Protein AF-A0A5K1A4D7-F1 (afdb_monomer)

Sequence (203 aa):
NKTLNTQARAKWKKVAYGGMQPGYADNYTDESFLEDMVMNANVVKRDLLKVMLDSVSITQYLCVVVLVVCVWTYTLSARIDGRTLHLVNAVLLGMGFLVLVLTETKLSISLLLHYLLNIAYFISGLYVLAPLYCTLTRSISSDSIWALTVFLLVIHLFLHDYAGSTIRPPGALKNPTLTSNISLNASIVASVLIASRLPSRHH

Organism: NCBI:txid210225

Structure (mmCIF, N/CA/C/O backbone):
data_AF-A0A5K1A4D7-F1
#
_entry.id   AF-A0A5K1A4D7-F1
#
loop_
_atom_site.group_PDB
_atom_site.id
_atom_site.type_symbol
_atom_site.label_atom_id
_atom_site.label_alt_id
_atom_site.label_comp_id
_atom_site.label_asym_id
_atom_site.label_entity_id
_atom_site.label_seq_id
_atom_site.pdbx_PDB_ins_code
_atom_site.Cartn_x
_atom_site.Cartn_y
_atom_site.Cartn_z
_atom_site.occupancy
_atom_site.B_iso_or_equiv
_atom_site.auth_seq_id
_atom_site.auth_comp_id
_atom_site.auth_asym_id
_atom_site.auth_atom_id
_atom_site.pdbx_PDB_model_num
ATOM 1 N N . ASN A 1 1 ? -57.266 -36.652 71.525 1.00 38.16 1 ASN A N 1
ATOM 2 C CA . ASN A 1 1 ? -57.051 -36.827 70.071 1.00 38.16 1 ASN A CA 1
ATOM 3 C C . ASN A 1 1 ? -55.928 -35.918 69.603 1.00 38.16 1 ASN A C 1
ATOM 5 O O . ASN A 1 1 ? -55.866 -34.782 70.043 1.00 38.16 1 ASN A O 1
ATOM 9 N N . LYS A 1 2 ? -55.002 -36.500 68.833 1.00 43.22 2 LYS A N 1
ATOM 10 C CA . LYS A 1 2 ? -53.618 -36.077 68.552 1.00 43.22 2 LYS A CA 1
ATOM 11 C C . LYS A 1 2 ? -53.464 -34.654 67.993 1.00 43.22 2 LYS A C 1
ATOM 13 O O . LYS A 1 2 ? -54.133 -34.291 67.033 1.00 43.22 2 LYS A O 1
ATOM 18 N N . THR A 1 3 ? -52.497 -33.918 68.534 1.00 44.66 3 THR A N 1
ATOM 19 C CA . THR A 1 3 ? -51.896 -32.722 67.934 1.00 44.66 3 THR A CA 1
ATOM 20 C C . THR A 1 3 ? -51.130 -33.124 66.668 1.00 44.66 3 THR A C 1
ATOM 22 O O . THR A 1 3 ? -50.184 -33.911 66.718 1.00 44.66 3 THR A O 1
ATOM 25 N N . LEU A 1 4 ? -51.572 -32.639 65.506 1.00 46.19 4 LEU A N 1
ATOM 26 C CA . LEU A 1 4 ? -50.879 -32.828 64.230 1.00 46.19 4 LEU A CA 1
ATOM 27 C C . LEU A 1 4 ? -49.616 -31.963 64.231 1.00 46.19 4 LEU A C 1
ATOM 29 O O . LEU A 1 4 ? -49.670 -30.755 64.030 1.00 46.19 4 LEU A O 1
ATOM 33 N N . ASN A 1 5 ? -48.481 -32.599 64.502 1.00 44.53 5 ASN A N 1
ATOM 34 C CA . ASN A 1 5 ? -47.166 -31.994 64.385 1.00 44.53 5 ASN A CA 1
ATOM 35 C C . ASN A 1 5 ? -46.846 -31.874 62.885 1.00 44.53 5 ASN A C 1
ATOM 37 O O . ASN A 1 5 ? -46.454 -32.854 62.251 1.00 44.53 5 ASN A O 1
ATOM 41 N N . THR A 1 6 ? -47.091 -30.710 62.283 1.00 50.66 6 THR A N 1
ATOM 42 C CA . THR A 1 6 ? -46.645 -30.409 60.916 1.00 50.66 6 THR A CA 1
ATOM 43 C C . THR A 1 6 ? -45.125 -30.365 60.911 1.00 50.66 6 THR A C 1
ATOM 45 O O . THR A 1 6 ? -44.509 -29.351 61.228 1.00 50.66 6 THR A O 1
ATOM 48 N N . GLN A 1 7 ? -44.523 -31.505 60.591 1.00 57.88 7 GLN A N 1
ATOM 49 C CA . GLN A 1 7 ? -43.094 -31.655 60.387 1.00 57.88 7 GLN A CA 1
ATOM 50 C C . GLN A 1 7 ? -42.677 -30.676 59.283 1.00 57.88 7 GLN A C 1
ATOM 52 O O . GLN A 1 7 ? -43.098 -30.814 58.133 1.00 57.88 7 GLN A O 1
ATOM 57 N N . ALA A 1 8 ? -41.919 -29.640 59.649 1.00 61.41 8 ALA A N 1
ATOM 58 C CA . ALA A 1 8 ? -41.435 -28.644 58.704 1.00 61.41 8 ALA A CA 1
ATOM 59 C C . ALA A 1 8 ? -40.617 -29.359 57.621 1.00 61.41 8 ALA A C 1
ATOM 61 O O . ALA A 1 8 ? -39.549 -29.914 57.890 1.00 61.41 8 ALA A O 1
ATOM 62 N N . ARG A 1 9 ? -41.159 -29.412 56.402 1.00 66.44 9 ARG A N 1
ATOM 63 C CA . ARG A 1 9 ? -40.512 -30.070 55.268 1.00 66.44 9 ARG A CA 1
ATOM 64 C C . ARG A 1 9 ? -39.227 -29.304 54.958 1.00 66.44 9 ARG A C 1
ATOM 66 O O . ARG A 1 9 ? -39.255 -28.079 54.838 1.00 66.44 9 ARG A O 1
ATOM 73 N N . ALA A 1 10 ? -38.099 -30.005 54.866 1.00 74.50 10 ALA A N 1
ATOM 74 C CA . ALA A 1 10 ? -36.834 -29.367 54.527 1.00 74.50 10 ALA A CA 1
ATOM 75 C C . ALA A 1 10 ? -36.960 -28.693 53.151 1.00 74.50 10 ALA A C 1
ATOM 77 O O . ALA A 1 10 ? -37.438 -29.305 52.193 1.00 74.50 10 ALA A O 1
ATOM 78 N N . LYS A 1 11 ? -36.572 -27.419 53.053 1.00 81.44 11 LYS A N 1
ATOM 79 C CA . LYS A 1 11 ? -36.575 -26.692 51.779 1.00 81.44 11 LYS A CA 1
ATOM 80 C C . LYS A 1 11 ? -35.502 -27.289 50.864 1.00 81.44 11 LYS A C 1
ATOM 82 O O . LYS A 1 11 ? -34.368 -27.478 51.312 1.00 81.44 11 LYS A O 1
ATOM 87 N N . TRP A 1 12 ? -35.865 -27.578 49.615 1.00 82.19 12 TRP A N 1
ATOM 88 C CA . TRP A 1 12 ? -34.926 -28.035 48.590 1.00 82.19 12 TRP A CA 1
ATOM 89 C C . TRP A 1 12 ? -33.775 -27.032 48.424 1.00 82.19 12 TRP A C 1
ATOM 91 O O . TRP A 1 12 ? -33.976 -25.819 48.543 1.00 82.19 12 TRP A O 1
ATOM 101 N N . LYS A 1 13 ? -32.558 -27.530 48.183 1.00 80.44 13 LYS A N 1
ATOM 102 C CA . LYS A 1 13 ? -31.359 -26.702 47.987 1.00 80.44 13 LYS A CA 1
ATOM 103 C C . LYS A 1 13 ? -30.716 -26.991 46.638 1.00 80.44 13 LYS A C 1
ATOM 105 O O . LYS A 1 13 ? -30.416 -28.141 46.330 1.00 80.44 13 LYS A O 1
ATOM 110 N N . LYS A 1 14 ? -30.394 -25.934 45.897 1.00 79.44 14 LYS A N 1
ATOM 111 C CA . LYS A 1 14 ? -29.631 -26.006 44.649 1.00 79.44 14 LYS A CA 1
ATOM 112 C C . LYS A 1 14 ? -28.159 -26.272 44.965 1.00 79.44 14 LYS A C 1
ATOM 114 O O . LYS A 1 14 ? -27.412 -25.358 45.299 1.00 79.44 14 LYS A O 1
ATOM 119 N N . VAL A 1 15 ? -27.751 -27.533 44.913 1.00 78.94 15 VAL A N 1
ATOM 120 C CA . VAL A 1 15 ? -26.356 -27.959 45.090 1.00 78.94 15 VAL A CA 1
ATOM 121 C C . VAL A 1 15 ? -25.938 -28.765 43.868 1.00 78.94 15 VAL A C 1
ATOM 123 O O . VAL A 1 15 ? -26.660 -29.663 43.454 1.00 78.94 15 VAL A O 1
ATOM 126 N N . ALA A 1 16 ? -24.787 -28.437 43.276 1.00 74.69 16 ALA A N 1
ATOM 127 C CA . ALA A 1 16 ? -24.258 -29.194 42.136 1.00 74.69 16 ALA A CA 1
ATOM 128 C C . ALA A 1 16 ? -23.826 -30.612 42.546 1.00 74.69 16 ALA A C 1
ATOM 130 O O . ALA A 1 16 ? -23.947 -31.551 41.769 1.00 74.69 16 ALA A O 1
ATOM 131 N N . TYR A 1 17 ? -23.357 -30.753 43.790 1.00 69.50 17 TYR A N 1
ATOM 132 C CA . TYR A 1 17 ? -22.976 -32.022 44.393 1.00 69.50 17 TYR A CA 1
ATOM 133 C C . TYR A 1 17 ? -23.535 -32.081 45.813 1.00 69.50 17 TYR A C 1
ATOM 135 O O . TYR A 1 17 ? -23.220 -31.247 46.662 1.00 69.50 17 TYR A O 1
ATOM 143 N N . GLY A 1 18 ? -24.391 -33.061 46.059 1.00 71.06 18 GLY A N 1
ATOM 144 C CA . GLY A 1 18 ? -25.005 -33.341 47.348 1.00 71.06 18 GLY A CA 1
ATOM 145 C C . GLY A 1 18 ? -25.758 -34.659 47.245 1.00 71.06 18 GLY A C 1
ATO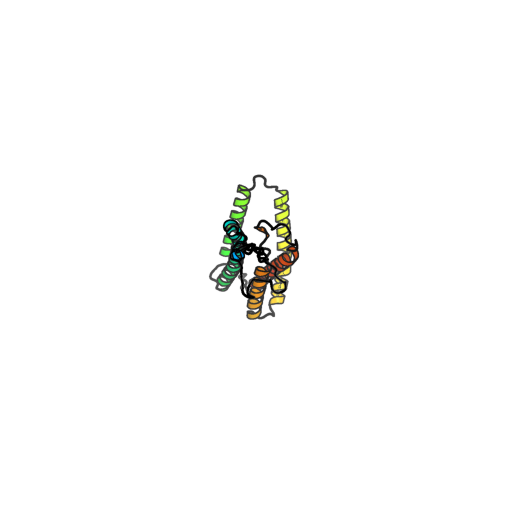M 146 O O . GLY A 1 18 ? -26.270 -34.988 46.179 1.00 71.06 18 GLY A O 1
ATOM 147 N N . GLY A 1 19 ? -25.777 -35.442 48.322 1.00 78.25 19 GLY A N 1
ATOM 148 C CA . GLY A 1 19 ? -26.560 -36.678 48.359 1.00 78.25 19 GLY A CA 1
ATOM 149 C C . GLY A 1 19 ? -28.068 -36.422 48.245 1.00 78.25 19 GLY A C 1
ATOM 150 O O . GLY A 1 19 ? -28.523 -35.276 48.230 1.00 78.25 19 GLY A O 1
ATOM 151 N N . MET A 1 20 ? -28.839 -37.510 48.212 1.00 79.12 20 MET A N 1
ATOM 152 C CA . MET A 1 20 ? -30.300 -37.487 48.111 1.00 79.12 20 MET A CA 1
ATOM 153 C C . MET A 1 20 ? -30.927 -36.542 49.148 1.00 79.12 20 MET A C 1
ATOM 155 O O . MET A 1 20 ? -30.717 -36.694 50.355 1.00 79.12 20 MET A O 1
ATOM 159 N N . GLN A 1 21 ? -31.711 -35.566 48.681 1.00 82.50 21 GLN A N 1
ATOM 160 C CA . GLN A 1 21 ? -32.427 -34.642 49.561 1.00 82.50 21 GLN A CA 1
ATOM 161 C C . GLN A 1 21 ? -33.745 -35.283 50.031 1.00 82.50 21 GLN A C 1
ATOM 163 O O . GLN A 1 21 ? -34.598 -35.599 49.198 1.00 82.50 21 GLN A O 1
ATOM 168 N N . PRO A 1 22 ? -33.957 -35.477 51.348 1.00 80.62 22 PRO A N 1
ATOM 169 C CA . PRO A 1 22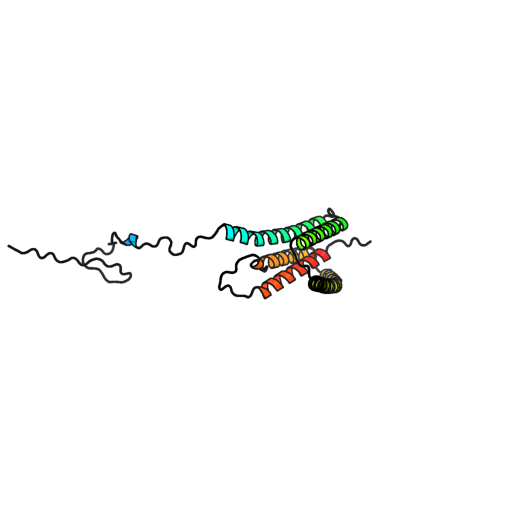 ? -35.154 -36.139 51.858 1.00 80.62 22 PRO A CA 1
ATOM 170 C C . PRO A 1 22 ? -36.435 -35.391 51.471 1.00 80.62 22 PRO A C 1
ATOM 172 O O . PRO A 1 22 ? -36.591 -34.209 51.775 1.00 80.62 22 PRO A O 1
ATOM 175 N N . GLY A 1 23 ? -37.378 -36.097 50.844 1.00 82.56 23 GLY A N 1
ATOM 176 C CA . GLY A 1 23 ? -38.699 -35.558 50.502 1.00 82.56 23 GLY A CA 1
ATOM 177 C C . GLY A 1 23 ? -38.844 -34.984 49.090 1.00 82.56 23 GLY A C 1
ATOM 178 O O . GLY A 1 23 ? -39.933 -34.482 48.791 1.00 82.56 23 GLY A O 1
ATOM 179 N N . TYR A 1 24 ? -37.809 -35.107 48.250 1.00 82.12 24 TYR A N 1
ATOM 180 C CA . TYR A 1 24 ? -37.803 -34.752 46.827 1.00 82.12 24 TYR A CA 1
ATOM 181 C C . TYR A 1 24 ? -37.345 -35.951 45.981 1.00 82.12 24 TYR A C 1
ATOM 183 O O . TYR A 1 24 ? -36.546 -36.765 46.442 1.00 82.12 24 TYR A O 1
ATOM 191 N N . ALA A 1 25 ? -37.888 -36.090 44.769 1.00 83.06 25 ALA A N 1
ATOM 192 C CA . ALA A 1 25 ? -37.473 -37.128 43.825 1.00 83.06 25 ALA A CA 1
ATOM 193 C C . ALA A 1 25 ? -36.090 -36.812 43.229 1.00 83.06 25 ALA A C 1
ATOM 195 O O . ALA A 1 25 ? -35.701 -35.649 43.165 1.00 83.06 25 ALA A O 1
ATOM 196 N N . ASP A 1 26 ? -35.380 -37.828 42.736 1.00 79.62 26 ASP A N 1
ATOM 197 C CA . ASP A 1 26 ? -34.042 -37.664 42.137 1.00 79.62 26 ASP A CA 1
ATOM 198 C C . ASP A 1 26 ? -34.030 -36.732 40.911 1.00 79.62 26 ASP A C 1
ATOM 200 O O . ASP A 1 26 ? -33.028 -36.087 40.620 1.00 79.62 26 ASP A O 1
ATOM 204 N N . ASN A 1 27 ? -35.158 -3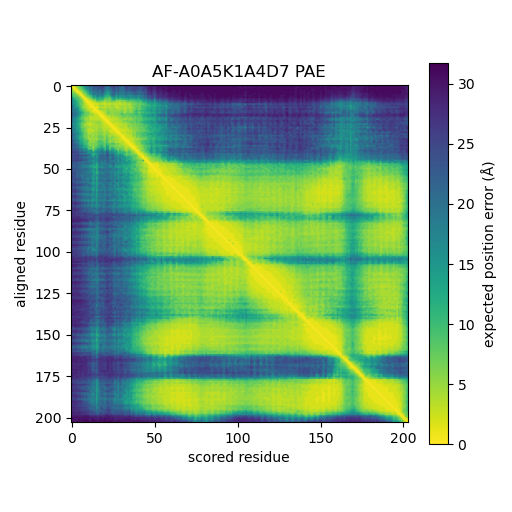6.622 40.206 1.00 80.62 27 ASN A N 1
ATOM 205 C CA . ASN A 1 27 ? -35.355 -35.726 39.063 1.00 80.62 27 ASN A CA 1
ATOM 206 C C . ASN A 1 27 ? -36.106 -34.431 39.420 1.00 80.62 27 ASN A C 1
ATOM 208 O O . ASN A 1 27 ? -36.535 -33.699 38.526 1.00 80.62 27 ASN A O 1
ATOM 212 N N . TYR A 1 28 ? -36.310 -34.152 40.707 1.00 81.94 28 TYR A N 1
ATOM 213 C CA . TYR A 1 28 ? -37.010 -32.952 41.138 1.00 81.94 28 TYR A CA 1
ATOM 214 C C . TYR A 1 28 ? -36.163 -31.708 40.856 1.00 81.94 28 TYR A C 1
ATOM 216 O O . TYR A 1 28 ? -35.048 -31.564 41.358 1.00 81.94 28 TYR A O 1
ATOM 224 N N . THR A 1 29 ? -36.732 -30.794 40.077 1.00 78.12 29 THR A N 1
ATOM 225 C CA . THR A 1 29 ? -36.190 -29.459 39.823 1.00 78.12 29 THR A CA 1
ATOM 226 C C . THR A 1 29 ? -37.165 -28.450 40.413 1.00 78.12 29 THR A C 1
ATOM 228 O O . THR A 1 29 ? -38.372 -28.593 40.243 1.00 78.12 29 THR A O 1
ATOM 231 N N . ASP A 1 30 ? -36.651 -27.470 41.148 1.00 83.81 30 ASP A N 1
ATOM 232 C CA . ASP A 1 30 ? -37.475 -26.408 41.722 1.00 83.81 30 ASP A CA 1
ATOM 233 C C . ASP A 1 30 ? -37.989 -25.437 40.644 1.00 83.81 30 ASP A C 1
ATOM 235 O O . ASP A 1 30 ? -37.309 -25.198 39.647 1.00 83.81 30 ASP A O 1
ATOM 239 N N . GLU A 1 31 ? -39.152 -24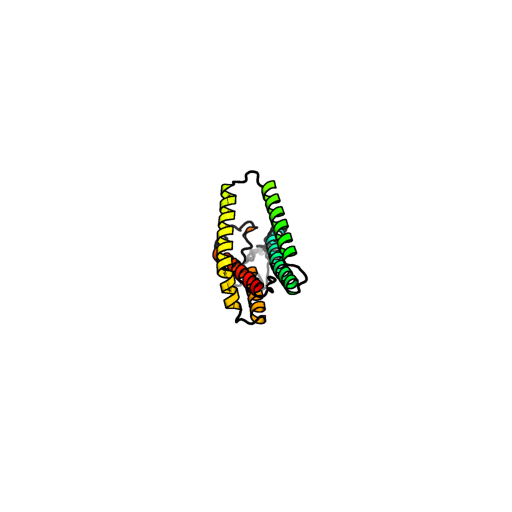.829 40.871 1.00 81.38 31 GLU A N 1
ATOM 240 C CA . GLU A 1 31 ? -39.768 -23.856 39.954 1.00 81.38 31 GLU A CA 1
ATOM 241 C C . GLU A 1 31 ? -38.876 -22.611 39.763 1.00 81.38 31 GLU A C 1
ATOM 243 O O . GLU A 1 31 ? -38.819 -22.045 38.673 1.00 81.38 31 GLU A O 1
ATOM 248 N N . SER A 1 32 ? -38.093 -22.230 40.787 1.00 76.25 32 SER A N 1
ATOM 249 C CA . SER A 1 32 ? -37.131 -21.115 40.705 1.00 76.25 32 SER A CA 1
ATOM 250 C C . SER A 1 32 ? -35.835 -21.457 39.957 1.00 76.25 32 SER A C 1
ATOM 252 O O . SER A 1 32 ? -34.984 -20.597 39.739 1.00 76.25 32 SER A O 1
ATOM 254 N N . PHE A 1 33 ? -35.641 -22.708 39.526 1.00 78.62 33 PHE A N 1
ATOM 255 C CA . PHE A 1 33 ? -34.382 -23.155 38.919 1.00 78.62 33 PHE A CA 1
ATOM 256 C C . PHE A 1 33 ? -33.972 -22.316 37.705 1.00 78.62 33 PHE A C 1
ATOM 258 O O . PHE A 1 33 ? -32.785 -22.014 37.536 1.00 78.62 33 PHE A O 1
ATOM 265 N N . LEU A 1 34 ? -34.962 -21.951 36.890 1.00 80.56 34 LEU A N 1
ATOM 266 C CA . LEU A 1 34 ? -34.782 -21.159 35.680 1.00 80.56 34 LEU A CA 1
ATOM 267 C C . LEU A 1 34 ? -34.675 -19.654 35.971 1.00 80.56 34 LEU A C 1
ATOM 269 O O . LEU A 1 34 ? -34.181 -18.931 35.110 1.00 80.56 34 LEU A O 1
ATOM 273 N N . GLU A 1 35 ? -35.077 -19.180 37.158 1.00 79.62 35 GLU A N 1
ATOM 274 C CA . GLU A 1 35 ? -34.975 -17.758 37.531 1.00 79.62 35 GLU A CA 1
ATOM 275 C C . GLU A 1 35 ? -33.514 -17.299 37.611 1.00 79.62 35 GLU A C 1
ATOM 277 O O . GLU A 1 35 ? -33.188 -16.193 37.188 1.00 79.62 35 GLU A O 1
ATOM 282 N N . ASP A 1 36 ? -32.609 -18.177 38.051 1.00 72.19 36 ASP A N 1
ATOM 283 C CA . ASP A 1 36 ? -31.168 -17.890 38.085 1.00 72.19 36 ASP A CA 1
ATOM 284 C C . ASP A 1 36 ? -30.466 -18.119 36.732 1.00 72.19 36 ASP A C 1
ATOM 286 O O . ASP A 1 36 ? -29.231 -18.092 36.654 1.00 72.19 36 ASP A O 1
ATOM 290 N N . MET A 1 37 ? -31.198 -18.439 35.658 1.00 78.19 37 MET A N 1
ATOM 291 C CA . MET A 1 37 ? -30.569 -18.743 34.377 1.00 78.19 37 MET A CA 1
ATOM 292 C C . MET A 1 37 ? -30.038 -17.468 33.718 1.00 78.19 37 MET A C 1
ATOM 294 O O . MET A 1 37 ? -30.774 -16.667 33.143 1.00 78.19 37 MET A O 1
ATOM 298 N N . VAL A 1 38 ? -28.716 -17.310 33.723 1.00 75.38 38 VAL A N 1
ATOM 299 C CA . VAL A 1 38 ? -28.055 -16.205 33.026 1.00 75.38 38 VAL A CA 1
ATOM 300 C C . VAL A 1 38 ? -27.952 -16.525 31.532 1.00 75.38 38 VAL A C 1
ATOM 302 O O . VAL A 1 38 ? -26.959 -17.082 31.070 1.00 75.38 38 VAL A O 1
ATOM 305 N N . MET A 1 39 ? -28.969 -16.160 30.748 1.00 70.38 39 MET A N 1
ATOM 306 C CA . MET A 1 39 ? -29.015 -16.489 29.313 1.00 70.38 39 MET A CA 1
ATOM 307 C C . MET A 1 39 ? -28.039 -15.703 28.422 1.00 70.38 39 MET A C 1
ATOM 309 O O . MET A 1 39 ? -27.891 -16.055 27.261 1.00 70.38 39 MET A O 1
ATOM 313 N N . ASN A 1 40 ? -27.356 -14.666 28.918 1.00 67.06 40 ASN A N 1
ATOM 314 C CA . ASN A 1 40 ? -26.474 -13.816 28.102 1.00 67.06 40 ASN A CA 1
ATOM 315 C C . ASN A 1 40 ? -25.349 -13.168 28.928 1.00 67.06 40 ASN A C 1
ATOM 317 O O . ASN A 1 40 ? -25.085 -11.974 28.798 1.00 67.06 40 ASN A O 1
ATOM 321 N N . ALA A 1 41 ? -24.674 -13.942 29.785 1.00 66.31 41 ALA A N 1
ATOM 322 C CA . ALA A 1 41 ? -23.657 -13.422 30.711 1.00 66.31 41 ALA A CA 1
ATOM 323 C C . ALA A 1 41 ? -22.524 -12.634 30.023 1.00 66.31 41 ALA A C 1
ATOM 325 O O . ALA A 1 41 ? -21.916 -11.766 30.640 1.00 66.31 41 ALA A O 1
ATOM 326 N N . ASN A 1 42 ? -22.246 -12.933 28.749 1.00 68.62 42 ASN A N 1
ATOM 327 C CA . ASN A 1 42 ? -21.083 -12.416 28.029 1.00 68.62 42 ASN A CA 1
ATOM 328 C C . ASN A 1 42 ? -21.415 -11.821 26.647 1.00 68.62 42 ASN A C 1
ATOM 330 O O . ASN A 1 42 ? -20.542 -11.749 25.778 1.00 68.62 42 ASN A O 1
ATOM 334 N N . VAL A 1 43 ? -22.668 -11.407 26.400 1.00 70.38 43 VAL A N 1
ATOM 335 C CA . VAL A 1 43 ? -23.021 -10.744 25.131 1.00 70.38 43 VAL A CA 1
ATOM 336 C C . VAL A 1 43 ? -22.472 -9.320 25.127 1.00 70.38 43 VAL A C 1
ATOM 338 O O . VAL A 1 43 ? -23.092 -8.369 25.598 1.00 70.38 43 VAL A O 1
ATOM 341 N N . VAL A 1 44 ? -21.279 -9.176 24.556 1.00 70.88 44 VAL A N 1
ATOM 342 C CA . VAL A 1 44 ? -20.672 -7.877 24.268 1.00 70.88 44 VAL A CA 1
ATOM 343 C C . VAL A 1 44 ? -21.408 -7.263 23.077 1.00 70.88 44 VAL A C 1
ATOM 345 O O . VAL A 1 44 ? -21.252 -7.715 21.939 1.00 70.88 44 VAL A O 1
ATOM 348 N N . LYS A 1 45 ? -22.211 -6.222 23.324 1.00 73.56 45 LYS A N 1
ATOM 349 C CA . LYS A 1 45 ? -22.781 -5.394 22.253 1.00 73.56 45 LYS A CA 1
ATOM 350 C C . LYS A 1 45 ? -21.626 -4.712 21.522 1.00 73.56 45 LYS A C 1
ATOM 352 O O . LYS A 1 45 ? -20.955 -3.851 22.085 1.00 73.56 45 LYS A O 1
ATOM 357 N N . ARG A 1 46 ? -21.358 -5.141 20.290 1.00 71.12 46 ARG A N 1
ATOM 358 C CA . ARG A 1 46 ? -20.352 -4.504 19.437 1.00 71.12 46 ARG A CA 1
ATOM 359 C C . ARG A 1 46 ? -20.945 -3.231 18.856 1.00 71.12 46 ARG A C 1
ATOM 361 O O . ARG A 1 46 ? -22.058 -3.250 18.339 1.00 71.12 46 ARG A O 1
ATOM 368 N N . ASP A 1 47 ? -20.187 -2.149 18.933 1.00 82.44 47 ASP A N 1
ATOM 369 C CA . ASP A 1 47 ? -20.521 -0.921 18.229 1.00 82.44 47 ASP A CA 1
ATOM 370 C C . ASP A 1 47 ? -20.304 -1.136 16.724 1.00 82.44 47 ASP A C 1
ATOM 372 O O . ASP A 1 47 ? -19.173 -1.317 16.266 1.00 82.44 47 ASP A O 1
ATOM 376 N N . LEU A 1 48 ? -21.401 -1.171 15.965 1.00 84.56 48 LEU A N 1
ATOM 377 C CA . LEU A 1 48 ? -21.372 -1.415 14.525 1.00 84.56 48 LEU A CA 1
ATOM 378 C C . LEU A 1 48 ? -20.615 -0.316 13.774 1.00 84.56 48 LEU A C 1
ATOM 380 O O . LEU A 1 48 ? -19.927 -0.628 12.807 1.00 84.56 48 LEU A O 1
ATOM 384 N N . LEU A 1 49 ? -20.692 0.942 14.223 1.00 82.94 49 LEU A N 1
ATOM 385 C CA . LEU A 1 49 ? -19.995 2.053 13.569 1.00 82.94 49 LEU A CA 1
ATOM 386 C C . LEU A 1 49 ? -18.488 1.915 13.722 1.00 82.94 49 LEU A C 1
ATOM 388 O O . LEU A 1 49 ? -17.751 2.108 12.758 1.00 82.94 49 LEU A O 1
ATOM 392 N N . LYS A 1 50 ? -18.042 1.513 14.914 1.00 81.19 50 LYS A N 1
ATOM 393 C CA . LYS A 1 50 ? -16.634 1.214 15.162 1.00 81.19 50 LYS A CA 1
ATOM 394 C C . LYS A 1 50 ? -16.149 0.086 14.254 1.00 81.19 50 LYS A C 1
ATOM 396 O O . LYS A 1 50 ? -15.170 0.260 13.547 1.00 81.19 50 LYS A O 1
ATOM 401 N N . VAL A 1 51 ? -16.887 -1.022 14.187 1.00 82.31 51 VAL A N 1
ATOM 402 C CA . VAL A 1 51 ? -16.527 -2.155 13.316 1.00 82.31 51 VAL A CA 1
ATOM 403 C C . VAL A 1 51 ? -16.511 -1.755 11.835 1.00 82.31 51 VAL A C 1
ATOM 405 O O . VAL A 1 51 ? -15.624 -2.181 11.097 1.00 82.31 51 VAL A O 1
ATOM 408 N N . MET A 1 52 ? -17.458 -0.923 11.391 1.00 85.69 52 MET A N 1
ATOM 409 C CA . MET A 1 52 ? -17.478 -0.415 10.019 1.00 85.69 52 MET A CA 1
ATOM 410 C C . MET A 1 52 ? -16.266 0.468 9.727 1.00 85.69 52 MET A C 1
ATOM 412 O O . MET A 1 52 ? -15.611 0.256 8.710 1.00 85.69 52 MET A O 1
ATOM 416 N N . LEU A 1 53 ? -15.921 1.399 10.617 1.00 83.44 53 LEU A N 1
ATOM 417 C CA . LEU A 1 53 ? -14.741 2.251 10.467 1.00 83.44 53 LEU A CA 1
ATOM 418 C C . LEU A 1 53 ? -13.453 1.413 10.436 1.00 83.44 53 LEU A C 1
ATOM 420 O O . LEU A 1 53 ? -12.611 1.615 9.563 1.00 83.44 53 LEU A O 1
ATOM 424 N N . ASP A 1 54 ? -13.349 0.406 11.299 1.00 78.25 54 ASP A N 1
ATOM 425 C CA . ASP A 1 54 ? -12.203 -0.507 11.350 1.00 78.25 54 ASP A CA 1
ATOM 426 C C . ASP A 1 54 ? -12.067 -1.312 10.039 1.00 78.25 54 ASP A C 1
ATOM 428 O O . ASP A 1 54 ? -10.963 -1.541 9.536 1.00 78.25 54 ASP A O 1
ATOM 432 N N . SER A 1 55 ? -13.192 -1.686 9.422 1.00 85.75 55 SER A N 1
ATOM 433 C CA . SER A 1 55 ? -13.208 -2.412 8.146 1.00 85.75 55 SER A CA 1
ATOM 434 C C . SER A 1 55 ? -12.747 -1.576 6.944 1.00 85.75 55 SER A C 1
ATOM 436 O O . SER A 1 55 ? -12.293 -2.145 5.944 1.00 85.75 55 SER A O 1
ATOM 438 N N . VAL A 1 56 ? -12.801 -0.238 7.034 1.00 87.56 56 VAL A N 1
ATOM 439 C CA . VAL A 1 56 ? -12.342 0.662 5.959 1.00 87.56 56 VAL A CA 1
ATOM 440 C C . VAL A 1 56 ? -10.852 0.476 5.710 1.00 87.56 56 VAL A C 1
ATOM 442 O O . VAL A 1 56 ? -10.447 0.362 4.556 1.00 87.56 56 VAL A O 1
ATOM 445 N N . SER A 1 57 ? -10.044 0.373 6.769 1.00 84.94 57 SER A N 1
ATOM 446 C CA . SER A 1 57 ? -8.593 0.184 6.644 1.00 84.94 57 SER A CA 1
ATOM 447 C C . SER A 1 57 ? -8.259 -1.115 5.905 1.00 84.94 57 SER A C 1
ATOM 449 O O . SER A 1 57 ? -7.474 -1.126 4.958 1.00 84.94 57 SER A O 1
ATOM 451 N N . ILE A 1 58 ? -8.941 -2.209 6.258 1.00 87.25 58 ILE A N 1
ATOM 452 C CA . ILE A 1 58 ? -8.763 -3.514 5.607 1.00 87.25 58 ILE A CA 1
ATOM 453 C C . ILE A 1 58 ? -9.148 -3.436 4.126 1.00 87.25 58 ILE A C 1
ATOM 455 O O . ILE A 1 58 ? -8.387 -3.861 3.253 1.00 87.25 58 ILE A O 1
ATOM 459 N N . THR A 1 59 ? -10.311 -2.848 3.841 1.00 90.56 59 THR A N 1
ATOM 460 C CA . THR A 1 59 ? -10.834 -2.713 2.476 1.00 90.56 59 THR A CA 1
ATOM 461 C C . THR A 1 59 ? -9.931 -1.827 1.620 1.00 90.56 59 THR A C 1
ATOM 463 O O . THR A 1 59 ? -9.655 -2.164 0.473 1.00 90.56 59 THR A O 1
ATOM 466 N N . GLN A 1 60 ? -9.405 -0.734 2.177 1.00 90.25 60 GLN A N 1
ATOM 467 C CA . GLN A 1 60 ? -8.482 0.164 1.487 1.00 90.25 60 GLN A CA 1
ATOM 468 C C . GLN A 1 60 ? -7.223 -0.573 1.019 1.00 90.25 60 GLN A C 1
ATOM 470 O O . GLN A 1 60 ? -6.862 -0.476 -0.152 1.00 90.25 60 GLN A O 1
ATOM 475 N N . TYR A 1 61 ? -6.565 -1.331 1.896 1.00 89.38 61 TYR A N 1
ATOM 476 C CA . TYR A 1 61 ? -5.359 -2.081 1.527 1.00 89.38 61 TYR A CA 1
ATOM 477 C C . TYR A 1 61 ? -5.647 -3.202 0.527 1.00 89.38 61 TYR A C 1
ATOM 479 O O . TYR A 1 61 ? -4.859 -3.414 -0.395 1.00 89.38 61 TYR A O 1
ATOM 487 N N . LEU A 1 62 ? -6.794 -3.876 0.647 1.00 92.00 62 LEU A N 1
ATOM 488 C CA . LEU A 1 62 ? -7.237 -4.847 -0.353 1.00 92.00 62 LEU A CA 1
ATOM 489 C C . LEU A 1 62 ? -7.399 -4.177 -1.724 1.00 92.00 62 LEU A C 1
ATOM 491 O O . LEU A 1 62 ? -6.872 -4.679 -2.718 1.00 92.00 62 LEU A O 1
ATOM 495 N N . CYS A 1 63 ? -8.044 -3.008 -1.775 1.00 92.75 63 CYS A N 1
ATOM 496 C CA . CYS A 1 63 ? -8.165 -2.213 -2.995 1.00 92.75 63 CYS A CA 1
ATOM 497 C C . CYS A 1 63 ? -6.796 -1.823 -3.567 1.00 92.75 63 CYS A C 1
ATOM 499 O O . CYS A 1 63 ? -6.610 -1.911 -4.776 1.00 92.75 63 CYS A O 1
ATOM 501 N N . VAL A 1 64 ? -5.822 -1.443 -2.733 1.00 91.06 64 VAL A N 1
ATOM 502 C CA . VAL A 1 64 ? -4.457 -1.119 -3.187 1.00 91.06 64 VAL A CA 1
ATOM 503 C C . VAL A 1 64 ? -3.783 -2.329 -3.838 1.00 91.06 64 VAL A C 1
ATOM 505 O O . VAL A 1 64 ? -3.243 -2.200 -4.935 1.00 91.06 64 VAL A O 1
ATOM 508 N N . VAL A 1 65 ? -3.849 -3.512 -3.221 1.00 92.25 65 VAL A N 1
ATOM 509 C CA . VAL A 1 65 ? -3.266 -4.739 -3.795 1.00 92.25 65 VAL A CA 1
ATOM 510 C C . VAL A 1 65 ? -3.925 -5.086 -5.131 1.00 92.25 65 VAL A C 1
ATOM 512 O O . VAL A 1 65 ? -3.230 -5.373 -6.107 1.00 92.25 65 VAL A O 1
ATOM 515 N N . VAL A 1 66 ? -5.256 -4.999 -5.212 1.00 93.56 66 VAL A N 1
ATOM 516 C CA . VAL A 1 66 ? -5.996 -5.220 -6.463 1.00 93.56 66 VAL A CA 1
ATOM 517 C C . VAL A 1 66 ? -5.590 -4.200 -7.526 1.00 93.56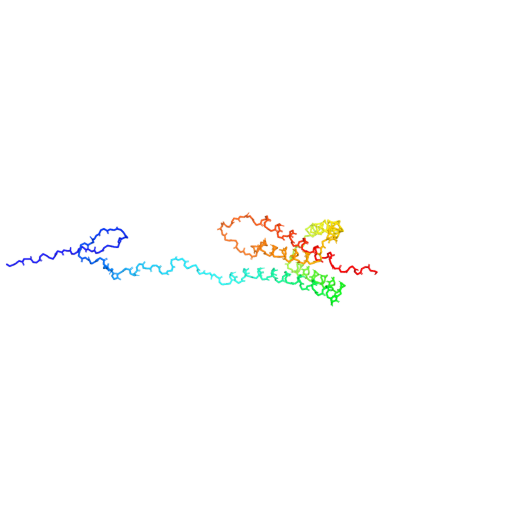 66 VAL A C 1
ATOM 519 O O . VAL A 1 66 ? -5.317 -4.588 -8.659 1.00 93.56 66 VAL A O 1
ATOM 522 N N . LEU A 1 67 ? -5.475 -2.917 -7.173 1.00 92.19 67 LEU A N 1
ATOM 523 C CA . LEU A 1 67 ? -5.027 -1.868 -8.089 1.00 92.19 67 LEU A CA 1
ATOM 524 C C . LEU A 1 67 ? -3.625 -2.147 -8.637 1.00 92.19 67 LEU A C 1
ATOM 526 O O . LEU A 1 67 ? -3.420 -1.992 -9.838 1.00 92.19 67 LEU A O 1
ATOM 530 N N . VAL A 1 68 ? -2.682 -2.600 -7.806 1.00 90.44 68 VAL A N 1
ATOM 531 C CA . VAL A 1 68 ? -1.329 -2.977 -8.253 1.00 90.44 68 VAL A CA 1
ATOM 532 C C . VAL A 1 68 ? -1.387 -4.104 -9.288 1.00 90.44 68 VAL A C 1
ATOM 534 O O . VAL A 1 68 ? -0.767 -4.000 -10.348 1.00 90.44 68 VAL A O 1
ATOM 537 N N . VAL A 1 69 ? -2.183 -5.147 -9.034 1.00 90.62 69 VAL A N 1
ATOM 538 C CA . VAL A 1 69 ? -2.375 -6.263 -9.976 1.00 90.62 69 VAL A CA 1
ATOM 539 C C . VAL A 1 69 ? -3.053 -5.792 -11.269 1.00 90.62 69 VAL A C 1
ATOM 541 O O . VAL A 1 69 ? -2.632 -6.167 -12.366 1.00 90.62 69 VAL A O 1
ATOM 544 N N . CYS A 1 70 ? -4.066 -4.928 -11.177 1.00 91.19 70 CYS A N 1
ATOM 545 C CA . CYS A 1 70 ? -4.722 -4.336 -12.341 1.00 91.19 70 CYS A CA 1
ATOM 546 C C . CYS A 1 70 ? -3.736 -3.510 -13.176 1.00 91.19 70 CYS A C 1
ATOM 548 O O . CYS A 1 70 ? -3.582 -3.766 -14.367 1.00 91.19 70 CYS A O 1
ATOM 550 N N . VAL A 1 71 ? -3.028 -2.554 -12.571 1.00 89.75 71 VAL A N 1
ATOM 551 C CA . VAL A 1 71 ? -2.048 -1.711 -13.275 1.00 89.75 71 VAL A CA 1
ATOM 552 C C . VAL A 1 71 ? -1.012 -2.578 -13.981 1.00 89.75 71 VAL A C 1
ATOM 554 O O . VAL A 1 71 ? -0.731 -2.356 -15.159 1.00 89.75 71 VAL A O 1
ATOM 557 N N . TRP A 1 72 ? -0.495 -3.608 -13.314 1.00 86.62 72 TRP A N 1
ATOM 558 C CA . TRP A 1 72 ? 0.454 -4.534 -13.921 1.00 86.62 72 TRP A CA 1
ATOM 559 C C . TRP A 1 72 ? -0.129 -5.278 -15.129 1.00 86.62 72 TRP A C 1
ATOM 561 O O . TRP A 1 72 ? 0.451 -5.218 -16.214 1.00 86.62 72 TRP A O 1
ATOM 571 N N . THR A 1 73 ? -1.278 -5.941 -14.978 1.00 87.31 73 THR A N 1
ATOM 572 C CA . THR A 1 73 ? -1.912 -6.715 -16.063 1.00 87.31 73 THR A CA 1
ATOM 573 C C . THR A 1 73 ? -2.245 -5.847 -17.279 1.00 87.31 73 THR A C 1
ATOM 575 O O . THR A 1 73 ? -1.992 -6.250 -18.421 1.00 87.31 73 THR A O 1
ATOM 578 N N . TYR A 1 74 ? -2.728 -4.621 -17.059 1.00 88.88 74 TYR A N 1
ATOM 579 C CA . TYR A 1 74 ? -2.983 -3.654 -18.128 1.00 88.88 74 TYR A CA 1
ATOM 580 C C . TYR A 1 74 ? -1.702 -3.139 -18.794 1.00 88.88 74 TYR A C 1
ATOM 582 O O . TYR A 1 74 ? -1.691 -2.939 -20.014 1.00 88.88 74 TYR A O 1
ATOM 590 N N . THR A 1 75 ? -0.624 -2.955 -18.027 1.00 86.81 75 THR A N 1
ATOM 591 C CA . THR A 1 75 ? 0.678 -2.527 -18.562 1.00 86.81 75 THR A CA 1
ATOM 592 C C . THR A 1 75 ? 1.319 -3.638 -19.397 1.00 86.81 75 THR A C 1
ATOM 594 O O . THR A 1 75 ? 1.810 -3.375 -20.494 1.00 86.81 75 THR A O 1
ATOM 597 N N . LEU A 1 76 ? 1.251 -4.896 -18.946 1.00 84.00 76 LEU A N 1
ATOM 598 C CA . LEU A 1 76 ? 1.758 -6.050 -19.694 1.00 84.00 76 LEU A CA 1
ATOM 599 C C . LEU A 1 76 ? 0.977 -6.287 -20.993 1.00 84.00 76 LEU A C 1
ATOM 601 O O . LEU A 1 76 ? 1.567 -6.595 -22.023 1.00 84.00 76 LEU A O 1
ATOM 605 N N . SER A 1 77 ? -0.339 -6.067 -20.963 1.00 85.06 77 SER A N 1
ATOM 606 C CA . SER A 1 77 ? -1.204 -6.143 -22.149 1.00 85.06 77 SER A CA 1
ATOM 607 C C . SER A 1 77 ? -0.988 -4.985 -23.138 1.00 8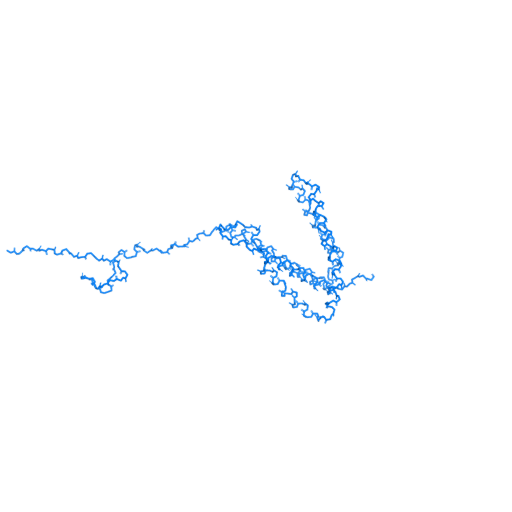5.06 77 SER A C 1
ATOM 609 O O . SER A 1 77 ? -1.749 -4.860 -24.095 1.00 85.06 77 SER A O 1
ATOM 611 N N . ALA A 1 78 ? -0.011 -4.103 -22.884 1.00 80.00 78 ALA A N 1
ATOM 612 C CA . ALA A 1 78 ? 0.307 -2.908 -23.667 1.00 80.00 78 ALA A CA 1
ATOM 613 C C . ALA A 1 78 ? -0.878 -1.944 -23.889 1.00 80.00 78 ALA A C 1
ATOM 615 O O . ALA A 1 78 ? -0.818 -1.098 -24.780 1.00 80.00 78 ALA A O 1
ATOM 616 N N . ARG A 1 79 ? -1.939 -2.039 -23.071 1.00 79.81 79 ARG A N 1
ATOM 617 C CA . ARG A 1 79 ? -3.132 -1.178 -23.168 1.00 79.81 79 ARG A CA 1
ATOM 618 C C . ARG A 1 79 ? -2.914 0.197 -22.548 1.00 79.81 79 ARG A C 1
ATOM 620 O O . ARG A 1 79 ? -3.538 1.159 -22.982 1.00 79.81 79 ARG A O 1
ATOM 627 N N . ILE A 1 80 ? -2.057 0.278 -21.532 1.00 80.94 80 ILE A N 1
ATOM 628 C CA . ILE A 1 80 ? -1.692 1.526 -20.861 1.00 80.94 80 ILE A CA 1
ATOM 629 C C . ILE A 1 80 ? -0.259 1.870 -21.251 1.00 80.94 80 ILE A C 1
ATOM 631 O O . ILE A 1 80 ? 0.651 1.057 -21.082 1.00 80.94 80 ILE A O 1
ATOM 635 N N . ASP A 1 81 ? -0.061 3.074 -21.787 1.00 83.44 81 ASP A N 1
ATOM 636 C CA . ASP A 1 81 ? 1.275 3.583 -22.070 1.00 83.44 81 ASP A CA 1
ATOM 637 C C . ASP A 1 81 ? 1.975 4.051 -20.786 1.00 83.44 81 ASP A C 1
ATOM 639 O O . ASP A 1 81 ? 1.354 4.611 -19.876 1.00 83.44 81 ASP A O 1
ATOM 643 N N . GLY A 1 82 ? 3.294 3.861 -20.732 1.00 82.12 82 GLY A N 1
ATOM 644 C CA . GLY A 1 82 ? 4.103 4.231 -19.571 1.00 82.12 82 GLY A CA 1
ATOM 645 C C . GLY A 1 82 ? 4.048 5.731 -19.268 1.00 82.12 82 GLY A C 1
ATOM 646 O O . GLY A 1 82 ? 4.067 6.122 -18.102 1.00 82.12 82 GLY A O 1
ATOM 647 N N . ARG A 1 83 ? 3.914 6.590 -20.291 1.00 86.44 83 ARG A N 1
ATOM 648 C CA . ARG A 1 83 ? 3.783 8.044 -20.093 1.00 86.44 83 ARG A CA 1
ATOM 649 C C . ARG A 1 83 ? 2.480 8.406 -19.392 1.00 86.44 83 ARG A C 1
ATOM 651 O O . ARG A 1 83 ? 2.496 9.222 -18.475 1.00 86.44 83 ARG A O 1
ATOM 658 N N . THR A 1 84 ? 1.374 7.778 -19.785 1.00 88.25 84 THR A N 1
ATOM 659 C CA . THR A 1 84 ? 0.067 7.993 -19.152 1.00 88.25 84 THR A CA 1
ATOM 660 C C . THR A 1 84 ? 0.091 7.559 -17.691 1.00 88.25 84 THR A C 1
ATOM 662 O O . THR A 1 84 ? -0.390 8.298 -16.838 1.00 88.25 84 THR A O 1
ATOM 665 N N . LEU A 1 85 ? 0.717 6.419 -17.379 1.00 88.25 85 LEU A N 1
ATOM 666 C CA . LEU A 1 85 ? 0.843 5.947 -15.999 1.00 88.25 85 LEU A CA 1
ATOM 667 C C . LEU A 1 85 ? 1.665 6.914 -15.130 1.00 88.25 85 LEU A C 1
ATOM 669 O O . LEU A 1 85 ? 1.239 7.269 -14.032 1.00 88.25 85 LEU A O 1
ATOM 673 N N . HIS A 1 86 ? 2.816 7.383 -15.621 1.00 87.69 86 HIS A N 1
ATOM 674 C CA . HIS A 1 86 ? 3.621 8.379 -14.907 1.00 87.69 86 HIS A CA 1
ATOM 675 C C . HIS A 1 86 ? 2.867 9.701 -14.704 1.00 87.69 86 HIS A C 1
ATOM 677 O O . HIS A 1 86 ? 2.935 10.272 -13.617 1.00 87.69 86 HIS A O 1
ATOM 683 N N . LEU A 1 87 ? 2.113 10.164 -15.707 1.00 92.81 87 LEU A N 1
ATOM 684 C CA . LEU A 1 87 ? 1.314 11.387 -15.608 1.00 92.81 87 LEU A CA 1
ATOM 685 C C . LEU A 1 87 ? 0.198 11.255 -14.567 1.00 92.81 87 LEU A C 1
ATOM 687 O O . LEU A 1 87 ? 0.035 12.148 -13.739 1.00 92.81 87 LEU A O 1
ATOM 691 N N . VAL A 1 88 ? -0.529 10.134 -14.559 1.00 92.25 88 VAL A N 1
ATOM 692 C CA . VAL A 1 88 ? -1.566 9.860 -13.551 1.00 92.25 88 VAL A CA 1
ATOM 693 C C . VAL A 1 88 ? -0.968 9.866 -12.142 1.00 92.25 88 VAL A C 1
ATOM 695 O O . VAL A 1 88 ? -1.524 10.507 -11.253 1.00 92.25 88 VAL A O 1
ATOM 698 N N . ASN A 1 89 ? 0.193 9.232 -11.944 1.00 91.38 89 ASN A N 1
ATOM 699 C CA . ASN A 1 89 ? 0.890 9.244 -10.655 1.00 91.38 89 ASN A CA 1
ATOM 700 C C . ASN A 1 89 ? 1.330 10.657 -10.235 1.00 91.38 89 ASN A C 1
ATOM 702 O O . ASN A 1 89 ? 1.156 11.027 -9.076 1.00 91.38 89 ASN A O 1
ATOM 706 N N . ALA A 1 90 ? 1.856 11.464 -11.162 1.00 94.00 90 ALA A N 1
ATOM 707 C CA . ALA A 1 90 ? 2.268 12.840 -10.879 1.00 94.00 90 ALA A CA 1
ATOM 708 C C . ALA A 1 90 ? 1.078 13.732 -10.488 1.00 94.00 90 ALA A C 1
ATOM 710 O O . ALA A 1 90 ? 1.171 14.497 -9.527 1.00 94.00 90 ALA A O 1
ATOM 711 N N . VAL A 1 91 ? -0.056 13.599 -11.185 1.00 95.81 91 VAL A N 1
ATOM 712 C CA . VAL A 1 91 ? -1.295 14.319 -10.855 1.00 95.81 91 VAL A CA 1
ATOM 713 C C . VAL A 1 91 ? -1.825 13.885 -9.490 1.00 95.81 91 VAL A C 1
ATOM 715 O O . VAL A 1 91 ? -2.152 14.739 -8.671 1.00 95.81 91 VAL A O 1
ATOM 718 N N . LEU A 1 92 ? -1.868 12.579 -9.208 1.00 94.06 92 LEU A N 1
ATOM 719 C CA . LEU A 1 92 ? -2.350 12.063 -7.925 1.00 94.06 92 LEU A CA 1
ATOM 720 C C . LEU A 1 92 ? -1.469 12.528 -6.756 1.00 94.06 92 LEU A C 1
ATOM 722 O O . LEU A 1 92 ? -1.993 12.941 -5.721 1.00 94.06 92 LEU A O 1
ATOM 726 N N . LEU A 1 93 ? -0.145 12.530 -6.938 1.00 92.56 93 LEU A N 1
ATOM 727 C CA . LEU A 1 93 ? 0.807 13.061 -5.963 1.00 92.56 93 LEU A CA 1
ATOM 728 C C . LEU A 1 93 ? 0.590 14.561 -5.728 1.00 92.56 93 LEU A C 1
ATOM 730 O O . LEU A 1 93 ? 0.540 15.000 -4.581 1.00 92.56 93 LEU A O 1
ATOM 734 N N . GLY A 1 94 ? 0.422 15.340 -6.801 1.00 94.06 94 GLY A N 1
ATOM 735 C CA . GLY A 1 94 ? 0.144 16.774 -6.719 1.00 94.06 94 GLY A CA 1
ATOM 736 C C . GLY A 1 94 ? -1.167 17.075 -5.991 1.00 94.06 94 GLY A C 1
ATOM 737 O O . GLY A 1 94 ? -1.202 17.946 -5.126 1.00 94.06 94 GLY A O 1
ATOM 738 N N . MET A 1 95 ? -2.222 16.308 -6.274 1.00 94.81 95 MET A N 1
ATOM 739 C CA . MET A 1 95 ? -3.508 16.413 -5.578 1.00 94.81 95 MET A CA 1
ATOM 740 C C . MET A 1 95 ? -3.385 16.061 -4.091 1.00 94.81 95 MET A C 1
ATOM 742 O O . MET A 1 95 ? -3.912 16.783 -3.249 1.00 94.81 95 MET A O 1
ATOM 746 N N . GLY A 1 96 ? -2.656 14.995 -3.746 1.00 91.31 96 GLY A N 1
ATOM 747 C CA . GLY A 1 96 ? -2.405 14.627 -2.350 1.00 91.31 96 GLY A CA 1
ATOM 748 C C . GLY A 1 96 ? -1.609 15.694 -1.597 1.00 91.31 96 GLY A C 1
ATOM 749 O O . GLY A 1 96 ? -1.956 16.055 -0.473 1.00 91.31 96 GLY A O 1
ATOM 750 N N . PHE A 1 97 ? -0.586 16.261 -2.239 1.00 90.12 97 PHE A N 1
ATOM 751 C CA . PHE A 1 97 ? 0.177 17.376 -1.686 1.00 90.12 97 PHE A CA 1
ATOM 752 C C . PHE A 1 97 ? -0.695 18.623 -1.492 1.00 90.12 97 PHE A C 1
ATOM 754 O O . PHE A 1 97 ? -0.610 19.267 -0.451 1.00 90.12 97 PHE A O 1
ATOM 761 N N . LEU A 1 98 ? -1.583 18.931 -2.442 1.00 91.88 98 LEU A N 1
ATOM 762 C CA . LEU A 1 98 ? -2.531 20.038 -2.319 1.00 91.88 98 LEU A CA 1
ATOM 763 C C . LEU A 1 98 ? -3.463 19.853 -1.114 1.00 91.88 98 LEU A C 1
ATOM 765 O O . LEU A 1 98 ? -3.634 20.784 -0.335 1.00 91.88 98 LEU A O 1
ATOM 769 N N . VAL A 1 99 ? -4.022 18.655 -0.918 1.00 92.25 99 VAL A N 1
ATOM 770 C CA . VAL A 1 99 ? -4.860 18.345 0.257 1.00 92.25 99 VAL A CA 1
ATOM 771 C C . VAL A 1 99 ? -4.081 18.533 1.559 1.00 92.25 99 VAL A C 1
ATOM 773 O O . VAL A 1 99 ? -4.617 19.099 2.512 1.00 92.25 99 VAL A O 1
ATOM 776 N N . LEU A 1 100 ? -2.817 18.105 1.596 1.00 87.38 100 LEU A N 1
ATOM 777 C CA . LEU A 1 100 ? -1.945 18.284 2.755 1.00 87.38 100 LEU A CA 1
ATOM 778 C C . LEU A 1 100 ? -1.694 19.771 3.043 1.00 87.38 100 LEU A C 1
ATOM 780 O O . LEU A 1 100 ? -1.823 20.192 4.186 1.00 87.38 100 LEU A O 1
ATOM 784 N N . VAL A 1 101 ? -1.424 20.582 2.016 1.00 87.25 101 VAL A N 1
ATOM 785 C CA . VAL A 1 101 ? -1.251 22.042 2.147 1.00 87.25 101 VAL A CA 1
ATOM 786 C C . VAL A 1 101 ? -2.533 22.730 2.627 1.00 87.25 101 VAL A C 1
ATOM 788 O O . VAL A 1 101 ? -2.459 23.680 3.398 1.00 87.25 101 VAL A O 1
ATOM 791 N N . LEU A 1 102 ? -3.706 22.267 2.183 1.00 89.38 102 LEU A N 1
ATOM 792 C CA . LEU A 1 102 ? -4.998 22.840 2.576 1.00 89.38 102 LEU A CA 1
ATOM 793 C C . LEU A 1 102 ? -5.432 22.441 3.994 1.00 89.38 102 LEU A C 1
ATOM 795 O O . LEU A 1 102 ? -6.180 23.178 4.631 1.00 89.38 102 LEU A O 1
ATOM 799 N N . THR A 1 103 ? -4.989 21.277 4.474 1.00 89.88 103 THR A N 1
ATOM 800 C CA . THR A 1 103 ? -5.359 20.730 5.789 1.00 89.88 103 THR A CA 1
ATOM 801 C C . THR A 1 103 ? -4.404 21.202 6.884 1.00 89.88 103 THR A C 1
ATOM 803 O O . THR A 1 103 ? -4.828 21.509 7.999 1.00 89.88 103 THR A O 1
ATOM 806 N N . GLU A 1 104 ? -3.110 21.278 6.576 1.00 84.44 104 GLU A N 1
ATOM 807 C CA . GLU A 1 104 ? -2.079 21.650 7.538 1.00 84.44 104 GLU A CA 1
ATOM 808 C C . GLU A 1 104 ? -1.901 23.166 7.611 1.00 84.44 104 GLU A C 1
ATOM 810 O O . GLU A 1 104 ? -1.516 23.832 6.654 1.00 84.44 104 GLU A O 1
ATOM 815 N N . THR A 1 105 ? -2.109 23.728 8.800 1.00 70.38 105 THR A N 1
ATOM 816 C CA . THR A 1 105 ? -1.965 25.177 9.037 1.00 70.38 105 THR A CA 1
ATOM 817 C C . THR A 1 105 ? -0.507 25.629 9.161 1.00 70.38 105 THR A C 1
ATOM 819 O O . THR A 1 105 ? -0.226 26.828 9.125 1.00 70.38 105 THR A O 1
ATOM 822 N N . LYS A 1 106 ? 0.440 24.692 9.323 1.00 80.00 106 LYS A N 1
ATOM 823 C CA . LYS A 1 106 ? 1.873 24.972 9.503 1.00 80.00 106 LYS A CA 1
ATOM 824 C C . LYS A 1 106 ? 2.729 23.938 8.778 1.00 80.00 106 LYS A C 1
ATOM 826 O O . LYS A 1 106 ? 3.053 22.889 9.327 1.00 80.00 106 LYS A O 1
ATOM 831 N N . LEU A 1 107 ? 3.171 24.267 7.569 1.00 79.25 107 LEU A N 1
ATOM 832 C CA . LEU A 1 107 ? 4.175 23.468 6.872 1.00 79.25 107 LEU A CA 1
ATOM 833 C C . LEU A 1 107 ? 5.578 23.869 7.316 1.00 79.25 107 LEU A C 1
ATOM 835 O O . LEU A 1 107 ? 6.070 24.948 6.990 1.00 79.25 107 LEU A O 1
ATOM 839 N N . SER A 1 108 ? 6.239 22.976 8.050 1.00 87.31 108 SER A N 1
ATOM 840 C CA . SER A 1 108 ? 7.657 23.141 8.349 1.00 87.31 108 SER A CA 1
ATOM 841 C C . SER A 1 108 ? 8.500 22.697 7.156 1.00 87.31 108 SER A C 1
ATOM 843 O O . SER A 1 108 ? 8.514 21.519 6.792 1.00 87.31 108 SER A O 1
ATOM 845 N N . ILE A 1 109 ? 9.260 23.629 6.578 1.00 84.75 109 ILE A N 1
ATOM 846 C CA . ILE A 1 109 ? 10.194 23.342 5.478 1.00 84.75 109 ILE A CA 1
ATOM 847 C C . ILE A 1 109 ? 11.249 22.314 5.912 1.00 84.75 109 ILE A C 1
ATOM 849 O O . ILE A 1 109 ? 11.637 21.464 5.114 1.00 84.75 109 ILE A O 1
ATOM 853 N N . SER A 1 110 ? 11.679 22.329 7.179 1.00 90.00 110 SER A N 1
ATOM 854 C CA . SER A 1 110 ? 12.661 21.360 7.684 1.00 90.00 110 SER A CA 1
ATOM 855 C C . SER A 1 110 ? 12.128 19.926 7.673 1.00 90.00 110 SER A C 1
ATOM 857 O O . SER A 1 110 ? 12.861 19.001 7.331 1.00 90.00 110 SER A O 1
ATOM 859 N N . LEU A 1 111 ? 10.841 19.745 7.979 1.00 88.19 111 LEU A N 1
ATOM 860 C CA . LEU A 1 111 ? 10.182 18.443 7.934 1.00 88.19 111 LEU A CA 1
ATOM 861 C C . LEU A 1 111 ? 10.022 17.963 6.485 1.00 88.19 111 LEU A C 1
ATOM 863 O O . LEU A 1 111 ? 10.299 16.805 6.180 1.00 88.19 111 LEU A O 1
ATOM 867 N N . LEU A 1 112 ? 9.649 18.870 5.578 1.00 87.88 112 LEU A N 1
ATOM 868 C CA . LEU A 1 112 ? 9.548 18.574 4.150 1.00 87.88 112 LEU A CA 1
ATOM 869 C C . LEU A 1 112 ? 10.903 18.157 3.561 1.00 87.88 112 LEU A C 1
ATOM 871 O O . LEU A 1 112 ? 10.977 17.148 2.865 1.00 87.88 112 LEU A O 1
ATOM 875 N N . LEU A 1 113 ? 11.985 18.876 3.879 1.00 91.62 113 LEU A N 1
ATOM 876 C CA . LEU A 1 113 ? 13.340 18.515 3.449 1.00 91.62 113 LEU A CA 1
ATOM 877 C C . LEU A 1 113 ? 13.780 17.165 4.016 1.00 91.62 113 LEU A C 1
ATOM 879 O O . LEU A 1 113 ? 14.381 16.377 3.292 1.00 91.62 113 LEU A O 1
ATOM 883 N N . HIS A 1 114 ? 13.453 16.874 5.277 1.00 91.38 114 HIS A N 1
ATOM 884 C CA . HIS A 1 114 ? 13.734 15.571 5.874 1.00 91.38 114 HIS A CA 1
ATOM 885 C C . HIS A 1 114 ? 13.033 14.438 5.109 1.00 91.38 114 HIS A C 1
ATOM 887 O O . HIS A 1 114 ? 13.667 13.437 4.777 1.00 91.38 114 HIS A O 1
ATOM 893 N N . TYR A 1 115 ? 11.755 14.609 4.752 1.00 89.62 115 TYR A N 1
ATOM 894 C CA . TYR A 1 115 ? 11.039 13.629 3.934 1.00 89.62 115 TYR A CA 1
ATOM 895 C C . TYR A 1 115 ? 11.613 13.499 2.524 1.00 89.62 115 TYR A C 1
ATOM 897 O O . TYR A 1 115 ? 11.823 12.377 2.067 1.00 89.62 115 TYR A O 1
ATOM 905 N N . LEU A 1 116 ? 11.921 14.610 1.848 1.00 91.44 116 LEU A N 1
ATOM 906 C CA . LEU A 1 116 ? 12.538 14.575 0.519 1.00 91.44 116 LEU A CA 1
ATOM 907 C C . LEU A 1 116 ? 13.895 13.869 0.535 1.00 91.44 116 LEU A C 1
ATOM 909 O O . LEU A 1 116 ? 14.189 13.089 -0.366 1.00 91.44 116 LEU A O 1
ATOM 913 N N . LEU A 1 117 ? 14.704 14.101 1.566 1.00 94.12 117 LEU A N 1
ATOM 914 C CA . LEU A 1 117 ? 16.009 13.472 1.730 1.00 94.12 117 LEU A CA 1
ATOM 915 C C . LEU A 1 117 ? 15.884 11.966 2.011 1.00 94.12 117 LEU A C 1
ATOM 917 O O . LEU A 1 117 ? 16.607 11.176 1.407 1.00 94.12 117 LEU A O 1
ATOM 921 N N . ASN A 1 118 ? 14.913 11.546 2.829 1.00 91.81 118 ASN A N 1
ATOM 922 C CA . ASN A 1 118 ? 14.612 10.125 3.034 1.00 91.81 118 ASN A CA 1
ATOM 923 C C . ASN A 1 118 ? 14.145 9.443 1.738 1.00 91.81 118 ASN A C 1
ATOM 925 O O . ASN A 1 118 ? 14.591 8.339 1.426 1.00 91.81 118 ASN A O 1
ATOM 929 N N . ILE A 1 119 ? 13.288 10.108 0.956 1.00 91.31 119 ILE A N 1
ATOM 930 C CA . ILE A 1 119 ? 12.850 9.619 -0.358 1.00 91.31 119 ILE A CA 1
ATOM 931 C C . ILE A 1 119 ? 14.044 9.523 -1.313 1.00 91.31 119 ILE A C 1
ATOM 933 O O . ILE A 1 119 ? 14.185 8.520 -2.008 1.00 91.31 119 ILE A O 1
ATOM 937 N N . ALA A 1 120 ? 14.936 10.515 -1.324 1.00 94.12 120 ALA A N 1
ATOM 938 C CA . ALA A 1 120 ? 16.132 10.501 -2.159 1.00 94.12 120 ALA A CA 1
ATOM 939 C C . ALA A 1 120 ? 17.074 9.339 -1.804 1.00 94.12 120 ALA A C 1
ATOM 941 O O . ALA A 1 120 ? 17.552 8.656 -2.710 1.00 94.12 120 ALA A O 1
ATOM 942 N N . TYR A 1 121 ? 17.294 9.060 -0.513 1.00 93.88 121 TYR A N 1
ATOM 943 C CA . TYR A 1 121 ? 18.055 7.884 -0.073 1.00 93.88 121 TYR A CA 1
ATOM 944 C C . TYR A 1 121 ? 17.388 6.567 -0.469 1.00 93.88 121 TYR A C 1
ATOM 946 O O . TYR A 1 121 ? 18.067 5.627 -0.880 1.00 93.88 121 TYR A O 1
ATOM 954 N N . PHE A 1 122 ? 16.062 6.490 -0.378 1.00 89.00 122 PHE A N 1
ATOM 955 C CA . PHE A 1 122 ? 15.332 5.301 -0.798 1.00 89.00 122 PHE A CA 1
ATOM 956 C C . PHE A 1 122 ? 15.437 5.074 -2.314 1.00 89.00 122 PHE A C 1
ATOM 958 O O . PHE A 1 122 ? 15.762 3.970 -2.748 1.00 89.00 122 PHE A O 1
ATOM 965 N N . ILE A 1 123 ? 15.227 6.119 -3.124 1.00 89.69 123 ILE A N 1
ATOM 966 C CA . ILE A 1 123 ? 15.322 6.052 -4.590 1.00 89.69 123 ILE A CA 1
ATOM 967 C C . ILE A 1 123 ? 16.745 5.705 -5.028 1.00 89.69 123 ILE A C 1
ATOM 969 O O . ILE A 1 123 ? 16.909 4.872 -5.916 1.00 89.69 123 ILE A O 1
ATOM 973 N N . SER A 1 124 ? 17.773 6.301 -4.418 1.00 90.56 124 SER A N 1
ATOM 974 C CA . SER A 1 124 ? 19.163 5.998 -4.770 1.00 90.56 124 SER A CA 1
ATOM 975 C C . SER A 1 124 ? 19.516 4.543 -4.461 1.00 90.56 124 SER A C 1
ATOM 977 O O . SER A 1 124 ? 20.090 3.863 -5.312 1.00 90.56 124 SER A O 1
ATOM 979 N N . GLY A 1 125 ? 19.090 4.032 -3.301 1.00 89.44 125 GLY A N 1
ATOM 980 C CA . GLY A 1 125 ? 19.214 2.619 -2.955 1.00 89.44 125 GLY A CA 1
ATOM 981 C C . GLY A 1 125 ? 18.518 1.722 -3.978 1.00 89.44 125 GLY A C 1
ATOM 982 O O . GLY A 1 125 ? 19.132 0.794 -4.502 1.00 89.44 125 GLY A O 1
ATOM 983 N N . LEU A 1 126 ? 17.269 2.037 -4.330 1.00 86.19 126 LEU A N 1
ATOM 984 C CA . LEU A 1 126 ? 16.495 1.273 -5.308 1.00 86.19 126 LEU A CA 1
ATOM 985 C C . LEU A 1 126 ? 17.131 1.307 -6.704 1.00 86.19 126 LEU A C 1
ATOM 987 O O . LEU A 1 126 ? 17.134 0.291 -7.387 1.00 86.19 126 LEU A O 1
ATOM 991 N N . TYR A 1 127 ? 17.713 2.436 -7.114 1.00 87.38 127 TYR A N 1
ATOM 992 C CA . TYR A 1 127 ? 18.379 2.583 -8.409 1.00 87.38 127 TYR A CA 1
ATOM 993 C C . TYR A 1 127 ? 19.634 1.709 -8.521 1.00 87.38 127 TYR A C 1
ATOM 995 O O . TYR A 1 127 ? 19.878 1.116 -9.569 1.00 87.38 127 TYR A O 1
ATOM 1003 N N . VAL A 1 128 ? 20.403 1.575 -7.435 1.00 87.81 128 VAL A N 1
ATOM 1004 C CA . VAL A 1 128 ? 21.565 0.670 -7.374 1.00 87.81 128 VAL A CA 1
ATOM 1005 C C . VAL A 1 128 ? 21.125 -0.798 -7.337 1.00 87.81 128 VAL A C 1
ATOM 1007 O O . VAL A 1 128 ? 21.730 -1.647 -7.991 1.00 87.81 128 VAL A O 1
ATOM 1010 N N . LEU A 1 129 ? 20.058 -1.110 -6.598 1.00 84.50 129 LEU A N 1
ATOM 1011 C CA . LEU A 1 129 ? 19.572 -2.481 -6.418 1.00 84.50 129 LEU A CA 1
ATOM 1012 C C . LEU A 1 129 ? 18.767 -3.000 -7.624 1.00 84.50 129 LEU A C 1
ATOM 1014 O O . LEU A 1 129 ? 18.795 -4.195 -7.910 1.00 84.50 129 LEU A O 1
ATOM 1018 N N . ALA A 1 130 ? 18.082 -2.130 -8.368 1.00 83.44 130 ALA A N 1
ATOM 1019 C CA . ALA A 1 130 ? 17.252 -2.491 -9.519 1.00 83.44 130 ALA A CA 1
ATOM 1020 C C . ALA A 1 130 ? 17.984 -3.327 -10.595 1.00 83.44 130 ALA A C 1
ATOM 1022 O O . ALA A 1 130 ? 17.474 -4.396 -10.946 1.00 83.44 130 ALA A O 1
ATOM 1023 N N . PRO A 1 131 ? 19.169 -2.933 -11.111 1.00 82.19 131 PRO A N 1
ATOM 1024 C CA . PRO A 1 131 ? 19.897 -3.744 -12.090 1.00 82.19 131 PRO A CA 1
ATOM 1025 C C . PRO A 1 131 ? 20.394 -5.077 -11.510 1.00 82.19 131 PRO A C 1
ATOM 1027 O O . PRO A 1 131 ? 20.423 -6.080 -12.231 1.00 82.19 131 PRO A O 1
ATOM 1030 N N . LEU A 1 132 ? 20.721 -5.130 -10.212 1.00 83.81 132 LEU A N 1
ATOM 1031 C CA . LEU A 1 132 ? 21.094 -6.374 -9.530 1.00 83.81 132 LEU A CA 1
ATOM 1032 C C . LEU A 1 132 ? 19.916 -7.352 -9.512 1.00 83.81 132 LEU A C 1
ATOM 1034 O O . LEU A 1 132 ? 20.065 -8.499 -9.936 1.00 83.81 132 LEU A O 1
ATOM 1038 N N . TYR A 1 133 ? 18.728 -6.891 -9.116 1.00 78.25 133 TYR A N 1
ATOM 1039 C CA . TYR A 1 133 ? 17.522 -7.719 -9.127 1.00 78.25 133 TYR A CA 1
ATOM 1040 C C . TYR A 1 133 ? 17.110 -8.145 -10.534 1.00 78.25 133 TYR A C 1
ATOM 1042 O O . TYR A 1 133 ? 16.744 -9.303 -10.726 1.00 78.25 133 TYR A O 1
ATOM 1050 N N . CYS A 1 134 ? 17.214 -7.266 -11.533 1.00 80.56 134 CYS A N 1
ATOM 1051 C CA . CYS A 1 134 ? 16.957 -7.625 -12.930 1.00 80.56 134 CYS A CA 1
ATOM 1052 C C . CYS A 1 134 ? 17.890 -8.756 -13.399 1.00 80.56 134 CYS A C 1
ATOM 1054 O O . CYS A 1 134 ? 17.454 -9.727 -14.016 1.00 80.56 134 CYS A O 1
ATOM 1056 N N . THR A 1 135 ? 19.171 -8.683 -13.030 1.00 84.31 135 THR A N 1
ATOM 1057 C CA . THR A 1 135 ? 20.161 -9.710 -13.381 1.00 84.31 135 THR A CA 1
ATOM 1058 C C . THR A 1 135 ? 19.876 -11.040 -12.676 1.00 84.31 135 THR A C 1
ATOM 1060 O O . THR A 1 135 ? 19.869 -12.084 -13.326 1.00 84.31 135 THR A O 1
ATOM 1063 N N . LEU A 1 136 ? 19.572 -11.012 -11.374 1.00 82.88 136 LEU A N 1
ATOM 1064 C CA . LEU A 1 136 ? 19.227 -12.193 -10.566 1.00 82.88 136 LEU A CA 1
ATOM 1065 C C . LEU A 1 136 ? 17.944 -12.888 -11.043 1.00 82.88 136 LEU A C 1
ATOM 1067 O O . LEU A 1 136 ? 17.856 -14.111 -11.042 1.00 82.88 136 LEU A O 1
ATOM 1071 N N . THR A 1 137 ? 16.949 -12.114 -11.470 1.00 84.69 137 THR A N 1
ATOM 1072 C CA . THR A 1 137 ? 15.645 -12.632 -11.915 1.00 84.69 137 THR A CA 1
ATOM 1073 C C . THR A 1 137 ? 15.650 -13.091 -13.372 1.00 84.69 137 THR A C 1
ATOM 1075 O O . THR A 1 137 ? 14.686 -13.703 -13.833 1.00 84.69 137 THR A O 1
ATOM 1078 N N . ARG A 1 138 ? 16.735 -12.859 -14.122 1.00 81.62 138 ARG A N 1
ATOM 1079 C CA . ARG A 1 138 ? 16.851 -13.274 -15.528 1.00 81.62 138 ARG A CA 1
ATOM 1080 C C . ARG A 1 138 ? 16.888 -14.792 -15.705 1.00 81.62 138 ARG A C 1
ATOM 1082 O O . ARG A 1 138 ? 16.356 -15.283 -16.693 1.00 81.62 138 ARG A O 1
ATOM 1089 N N . SER A 1 139 ? 17.490 -15.524 -14.767 1.00 85.94 139 SER A N 1
ATOM 1090 C CA . SER A 1 139 ? 17.570 -16.993 -14.803 1.00 85.94 139 SER A CA 1
ATOM 1091 C C . SER A 1 139 ? 16.304 -17.689 -14.290 1.00 85.94 139 SER A C 1
ATOM 1093 O O . SER A 1 139 ? 16.152 -18.893 -14.482 1.00 85.94 139 SER A O 1
ATOM 1095 N N . ILE A 1 140 ? 15.390 -16.950 -13.653 1.00 87.75 140 ILE A N 1
ATOM 1096 C CA . ILE A 1 140 ? 14.132 -17.479 -13.118 1.00 87.75 140 ILE A CA 1
ATOM 1097 C C . ILE A 1 140 ? 13.069 -17.473 -14.221 1.00 87.75 140 ILE A C 1
ATOM 1099 O O . ILE A 1 140 ? 12.913 -1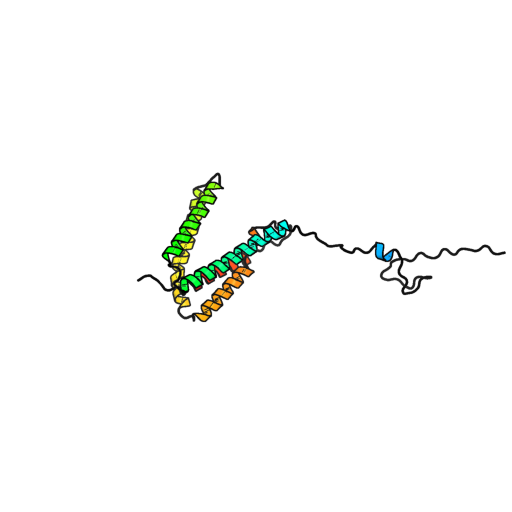6.490 -14.947 1.00 87.75 140 ILE A O 1
ATOM 1103 N N . SER A 1 141 ? 12.303 -18.558 -14.338 1.00 89.50 141 SER A N 1
ATOM 1104 C CA . SER A 1 141 ? 11.200 -18.631 -15.301 1.00 89.50 141 SER A CA 1
ATOM 1105 C C . SER A 1 141 ? 10.127 -17.567 -15.022 1.00 89.50 141 SER A C 1
ATOM 1107 O O . SER A 1 141 ? 9.925 -17.149 -13.878 1.00 89.50 141 SER A O 1
ATOM 1109 N N . SER A 1 142 ? 9.419 -17.124 -16.064 1.00 86.25 142 SER A N 1
ATOM 1110 C CA . SER A 1 142 ? 8.317 -16.170 -15.900 1.00 86.25 142 SER A CA 1
ATOM 1111 C C . SER A 1 142 ? 7.244 -16.721 -14.963 1.00 86.25 142 SER A C 1
ATOM 1113 O O . SER A 1 142 ? 6.878 -16.031 -14.018 1.00 86.25 142 SER A O 1
ATOM 1115 N N . ASP A 1 143 ? 6.810 -17.968 -15.151 1.00 90.12 143 ASP A N 1
ATOM 1116 C CA . ASP A 1 143 ? 5.743 -18.597 -14.357 1.00 90.12 143 ASP A CA 1
ATOM 1117 C C . ASP A 1 143 ? 6.074 -18.636 -12.858 1.00 90.12 143 ASP A C 1
ATOM 1119 O O . ASP A 1 143 ? 5.223 -18.348 -12.014 1.00 90.12 143 ASP A O 1
ATOM 1123 N N . SER A 1 144 ? 7.338 -18.899 -12.512 1.00 91.88 144 SER A N 1
ATOM 1124 C CA . SER A 1 144 ? 7.802 -18.847 -11.122 1.00 91.88 144 SER A CA 1
ATOM 1125 C C . SER A 1 144 ? 7.765 -17.432 -10.542 1.00 91.88 144 SER A C 1
ATOM 1127 O O . SER A 1 144 ? 7.440 -17.272 -9.369 1.00 91.88 144 SER A O 1
ATOM 1129 N N . ILE A 1 145 ? 8.063 -16.400 -11.339 1.00 90.06 145 ILE A N 1
ATOM 1130 C CA . ILE A 1 145 ? 7.970 -14.999 -10.900 1.00 90.06 145 ILE A CA 1
ATOM 1131 C C . ILE A 1 145 ? 6.516 -14.615 -10.633 1.00 90.06 145 ILE A C 1
ATOM 1133 O O . ILE A 1 145 ? 6.241 -14.005 -9.605 1.00 90.06 145 ILE A O 1
ATOM 1137 N N . TRP A 1 146 ? 5.577 -15.019 -11.494 1.00 89.56 146 TRP A N 1
ATOM 1138 C CA . TRP A 1 146 ? 4.146 -14.806 -11.250 1.00 89.56 146 TRP A CA 1
ATOM 1139 C C . TRP A 1 146 ? 3.697 -15.449 -9.937 1.00 89.56 146 TRP A C 1
ATOM 1141 O O . TRP A 1 146 ? 3.076 -14.782 -9.108 1.00 89.56 146 TRP A O 1
ATOM 1151 N N . ALA A 1 147 ? 4.063 -16.714 -9.715 1.00 93.00 147 ALA A N 1
ATOM 1152 C CA . ALA A 1 147 ? 3.733 -17.426 -8.484 1.00 93.00 147 ALA A CA 1
ATOM 1153 C C . ALA A 1 147 ? 4.348 -16.754 -7.244 1.00 93.00 147 ALA A C 1
ATOM 1155 O O . ALA A 1 147 ? 3.655 -16.542 -6.248 1.00 93.00 147 ALA A O 1
ATOM 1156 N N . LEU A 1 148 ? 5.627 -16.368 -7.314 1.00 92.56 148 LEU A N 1
ATOM 1157 C CA . LEU A 1 148 ? 6.344 -15.720 -6.215 1.00 92.56 148 LEU A CA 1
ATOM 1158 C C . LEU A 1 148 ? 5.757 -14.343 -5.887 1.00 92.56 148 LEU A C 1
ATOM 1160 O O . LEU A 1 148 ? 5.578 -14.019 -4.717 1.00 92.56 148 LEU A O 1
ATOM 1164 N N . THR A 1 149 ? 5.408 -13.552 -6.899 1.00 92.50 149 THR A N 1
ATOM 1165 C CA . THR A 1 149 ? 4.750 -12.256 -6.720 1.00 92.50 149 THR A CA 1
ATOM 1166 C C . THR A 1 149 ? 3.395 -12.411 -6.038 1.00 92.50 149 THR A C 1
ATOM 1168 O O . THR A 1 149 ? 3.127 -11.707 -5.068 1.00 92.50 149 THR A O 1
ATOM 1171 N N . VAL A 1 150 ? 2.546 -13.341 -6.493 1.00 92.69 150 VAL A N 1
ATOM 1172 C CA . VAL A 1 150 ? 1.242 -13.591 -5.853 1.00 92.69 150 VAL A CA 1
ATOM 1173 C C . VAL A 1 150 ? 1.433 -14.034 -4.404 1.00 92.69 150 VAL A C 1
ATOM 1175 O O . VAL A 1 150 ? 0.779 -13.503 -3.511 1.00 92.69 150 VAL A O 1
ATOM 1178 N N . PHE A 1 151 ? 2.377 -14.939 -4.149 1.00 94.94 151 PHE A N 1
ATOM 1179 C CA . PHE A 1 151 ? 2.701 -15.389 -2.798 1.00 94.94 151 PHE A CA 1
ATOM 1180 C C . PHE A 1 151 ? 3.174 -14.241 -1.891 1.00 94.94 151 PHE A C 1
ATOM 1182 O O . PHE A 1 151 ? 2.702 -14.111 -0.763 1.00 94.94 151 PHE A O 1
ATOM 1189 N N . LEU A 1 152 ? 4.050 -13.364 -2.384 1.00 94.44 152 LEU A N 1
ATOM 1190 C CA . LEU A 1 152 ? 4.531 -12.198 -1.639 1.00 94.44 152 LEU A CA 1
ATOM 1191 C C . LEU A 1 152 ? 3.430 -11.161 -1.392 1.00 94.44 152 LEU A C 1
ATOM 1193 O O . LEU A 1 152 ? 3.397 -10.575 -0.314 1.00 94.44 152 LEU A O 1
ATOM 1197 N N . LEU A 1 153 ? 2.508 -10.959 -2.338 1.00 94.19 153 LEU A N 1
ATOM 1198 C CA . LEU A 1 153 ? 1.337 -10.097 -2.142 1.00 94.19 153 LEU A CA 1
ATOM 1199 C C . LEU A 1 153 ? 0.377 -10.675 -1.094 1.00 94.19 153 LEU A C 1
ATOM 1201 O O . LEU A 1 153 ? -0.173 -9.925 -0.290 1.00 94.19 153 LEU A O 1
ATOM 1205 N N . VAL A 1 154 ? 0.216 -12.000 -1.053 1.00 94.38 154 VAL A N 1
ATOM 1206 C CA . VAL A 1 154 ? -0.549 -12.688 -0.004 1.00 94.38 154 VAL A CA 1
ATOM 1207 C C . VAL A 1 154 ? 0.125 -12.507 1.357 1.00 94.38 154 VAL A C 1
ATOM 1209 O O . VAL A 1 154 ? -0.542 -12.110 2.311 1.00 94.38 154 VAL A O 1
ATOM 1212 N N . ILE A 1 155 ? 1.444 -12.712 1.455 1.00 94.12 155 ILE A N 1
ATOM 1213 C CA . ILE A 1 155 ? 2.209 -12.423 2.680 1.00 94.12 155 ILE A CA 1
ATOM 1214 C C . ILE A 1 155 ? 2.026 -10.963 3.090 1.00 94.12 155 ILE A C 1
ATOM 1216 O O . ILE A 1 155 ? 1.732 -10.697 4.250 1.00 94.12 155 ILE A O 1
ATOM 1220 N N . HIS A 1 156 ? 2.169 -10.024 2.154 1.00 94.12 156 HIS A N 1
ATOM 1221 C CA . HIS A 1 156 ? 1.991 -8.601 2.420 1.00 94.12 156 HIS A CA 1
ATOM 1222 C C . HIS A 1 156 ? 0.617 -8.326 3.039 1.00 94.12 156 HIS A C 1
ATOM 1224 O O . HIS A 1 156 ? 0.565 -7.700 4.094 1.00 94.12 156 HIS A O 1
ATOM 1230 N N . LEU A 1 157 ? -0.459 -8.866 2.456 1.00 91.81 157 LEU A N 1
ATOM 1231 C CA . LEU A 1 157 ? -1.827 -8.711 2.953 1.00 91.81 157 LEU A CA 1
ATOM 1232 C C . LEU A 1 157 ? -2.001 -9.286 4.369 1.00 91.81 157 LEU A C 1
ATOM 1234 O O . LEU A 1 157 ? -2.542 -8.618 5.239 1.00 91.81 157 LEU A O 1
ATOM 1238 N N . PHE A 1 158 ? -1.508 -10.496 4.641 1.00 90.06 158 PHE A N 1
ATOM 1239 C CA . PHE A 1 158 ? -1.678 -11.122 5.960 1.00 90.06 158 PHE A CA 1
ATOM 1240 C C . PHE A 1 158 ? -0.806 -10.508 7.058 1.00 90.06 158 PHE A C 1
ATOM 1242 O O . PHE A 1 158 ? -1.198 -10.509 8.223 1.00 90.06 158 PHE A O 1
ATOM 1249 N N . LEU A 1 159 ? 0.384 -10.017 6.709 1.00 89.56 159 LEU A N 1
ATOM 1250 C CA . LEU A 1 159 ? 1.342 -9.465 7.667 1.00 89.56 159 LEU A CA 1
ATOM 1251 C C . LEU A 1 159 ? 1.213 -7.941 7.828 1.00 89.56 159 LEU A C 1
ATOM 1253 O O . LEU A 1 159 ? 1.911 -7.347 8.651 1.00 89.56 159 LEU A O 1
ATOM 1257 N N . HIS A 1 160 ? 0.354 -7.289 7.045 1.00 87.31 160 HIS A N 1
ATOM 1258 C CA . HIS A 1 160 ? 0.144 -5.854 7.157 1.00 87.31 160 HIS A CA 1
ATOM 1259 C C . HIS A 1 160 ? -0.489 -5.492 8.513 1.00 87.31 160 HIS A C 1
ATOM 1261 O O . HIS A 1 160 ? -1.442 -6.130 8.964 1.00 87.31 160 HIS A O 1
ATOM 1267 N N . ASP A 1 161 ? 0.025 -4.447 9.169 1.00 85.50 161 ASP A N 1
ATOM 12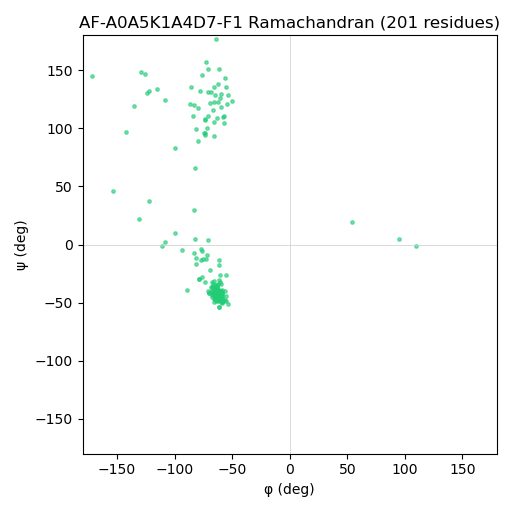68 C CA . ASP A 1 161 ? -0.564 -3.950 10.414 1.00 85.50 161 ASP A CA 1
ATOM 1269 C C . ASP A 1 161 ? -1.763 -3.041 10.116 1.00 85.50 161 ASP A C 1
ATOM 1271 O O . ASP A 1 161 ? -1.625 -1.856 9.814 1.00 85.50 161 ASP A O 1
ATOM 1275 N N . TYR A 1 162 ? -2.966 -3.600 10.225 1.00 82.38 162 TYR A N 1
ATOM 1276 C CA . TYR A 1 162 ? -4.224 -2.865 10.072 1.00 82.38 162 TYR A CA 1
ATOM 1277 C C . TYR A 1 162 ? -4.587 -2.009 11.299 1.00 82.38 162 TYR A C 1
ATOM 1279 O O . TYR A 1 162 ? -5.549 -1.241 11.258 1.00 82.38 162 TYR A O 1
ATOM 1287 N N . ALA A 1 163 ? -3.826 -2.096 12.400 1.00 71.31 163 ALA A N 1
ATOM 1288 C CA . ALA A 1 163 ? -4.144 -1.399 13.645 1.00 71.31 163 ALA A CA 1
ATOM 1289 C C . ALA A 1 163 ? -3.898 0.119 13.591 1.00 71.31 163 ALA A C 1
ATOM 1291 O O . ALA A 1 163 ? -4.362 0.834 14.479 1.00 71.31 163 ALA A O 1
ATOM 1292 N N . GLY A 1 164 ? -3.197 0.626 12.569 1.00 60.69 164 GLY A N 1
ATOM 1293 C CA . GLY A 1 164 ? -2.861 2.049 12.419 1.00 60.69 164 GLY A CA 1
ATOM 1294 C C . GLY A 1 164 ? -4.063 2.997 12.297 1.00 60.69 164 GLY A C 1
ATOM 1295 O O . GLY A 1 164 ? -3.897 4.202 12.452 1.00 60.69 164 GLY A O 1
ATOM 1296 N N . SER A 1 165 ? -5.269 2.471 12.061 1.00 53.78 165 SER A N 1
ATOM 1297 C CA . SER A 1 165 ? -6.496 3.255 11.841 1.00 53.78 165 SER A CA 1
ATOM 1298 C C . SER A 1 165 ? -7.526 3.149 12.978 1.00 53.78 165 SER A C 1
ATOM 1300 O O . SER A 1 165 ? -8.581 3.766 12.887 1.00 53.78 165 SER A O 1
ATOM 1302 N N . THR A 1 166 ? -7.258 2.365 14.033 1.00 54.00 166 THR A N 1
ATOM 1303 C CA . THR A 1 166 ? -8.262 1.967 15.043 1.00 54.00 166 THR A CA 1
ATOM 1304 C C . THR A 1 166 ? -7.801 2.224 16.486 1.00 54.00 166 THR A C 1
ATOM 1306 O O . THR A 1 166 ? -6.625 2.086 16.821 1.00 54.00 166 THR A O 1
ATOM 1309 N N . ILE A 1 167 ? -8.752 2.532 17.381 1.00 53.41 167 ILE A N 1
ATOM 1310 C CA . ILE A 1 167 ? -8.575 2.589 18.845 1.00 53.41 167 ILE A CA 1
ATOM 1311 C C . ILE A 1 167 ? -8.059 1.231 19.347 1.00 53.41 167 ILE A C 1
ATOM 1313 O O . ILE A 1 167 ? -8.830 0.273 19.459 1.00 53.41 167 ILE A O 1
ATOM 1317 N N . ARG A 1 168 ? -6.763 1.152 19.676 1.00 58.16 168 ARG A N 1
ATOM 1318 C CA . ARG A 1 168 ? -6.162 -0.036 20.299 1.00 58.16 168 ARG A CA 1
ATOM 1319 C C . ARG A 1 168 ? -6.940 -0.416 21.564 1.00 58.16 168 ARG A C 1
ATOM 1321 O O . ARG A 1 168 ? -7.114 0.442 22.432 1.00 58.16 168 ARG A O 1
ATOM 1328 N N . PRO A 1 169 ? -7.375 -1.678 21.718 1.00 56.31 169 PRO A N 1
ATOM 1329 C CA . PRO A 1 169 ? -7.920 -2.121 22.988 1.00 56.31 169 PRO A CA 1
ATOM 1330 C C . PRO A 1 169 ? -6.828 -2.013 24.070 1.00 56.31 169 PRO A C 1
ATOM 1332 O O . PRO A 1 169 ? -5.663 -2.341 23.801 1.00 56.31 169 PRO A O 1
ATOM 1335 N N . PRO A 1 170 ? -7.168 -1.535 25.279 1.00 47.75 170 PRO A N 1
ATOM 1336 C CA . PRO A 1 170 ? -6.215 -1.462 26.379 1.00 47.75 170 PRO A CA 1
ATOM 1337 C C . PRO A 1 170 ? -5.705 -2.878 26.690 1.00 47.75 170 PRO A C 1
ATOM 1339 O O . PRO A 1 170 ? -6.491 -3.763 27.010 1.00 47.75 170 PRO A O 1
ATOM 1342 N N . GLY A 1 171 ? -4.395 -3.102 26.535 1.00 56.56 171 GLY A N 1
ATOM 1343 C CA . GLY A 1 171 ? -3.743 -4.400 26.777 1.00 56.56 171 GLY A CA 1
ATOM 1344 C C . GLY A 1 171 ? -3.244 -5.154 25.535 1.00 56.56 171 GLY A C 1
ATOM 1345 O O . GLY A 1 171 ? -2.639 -6.212 25.685 1.00 56.56 171 GLY A O 1
ATOM 1346 N N . ALA A 1 172 ? -3.435 -4.636 24.314 1.00 58.78 172 ALA A N 1
ATOM 1347 C CA . ALA A 1 172 ? -2.890 -5.273 23.109 1.00 58.78 172 ALA A CA 1
ATOM 1348 C C . ALA A 1 172 ? -1.347 -5.258 23.086 1.00 58.78 172 ALA A C 1
ATOM 1350 O O . ALA A 1 172 ? -0.722 -4.191 23.120 1.00 58.78 172 ALA A O 1
ATOM 1351 N N . LEU A 1 173 ? -0.742 -6.448 22.983 1.00 55.53 173 LEU A N 1
ATOM 1352 C CA . LEU A 1 173 ? 0.707 -6.661 22.927 1.00 55.53 173 LEU A CA 1
ATOM 1353 C C . LEU A 1 173 ? 1.334 -5.830 21.786 1.00 55.53 173 LEU A C 1
ATOM 1355 O O . LEU A 1 173 ? 0.968 -5.955 20.616 1.00 55.53 173 LEU A O 1
ATOM 1359 N N . LYS A 1 174 ? 2.276 -4.941 22.117 1.00 60.69 174 LYS A N 1
ATOM 1360 C CA . LYS A 1 174 ? 2.905 -4.000 21.176 1.00 60.69 174 LYS A CA 1
ATOM 1361 C C . LYS A 1 174 ? 4.044 -4.665 20.391 1.00 60.69 174 LYS A C 1
ATOM 1363 O O . LYS A 1 174 ? 5.179 -4.235 20.515 1.00 60.69 174 LYS A O 1
ATOM 1368 N N . ASN A 1 175 ? 3.735 -5.642 19.534 1.00 58.31 175 ASN A N 1
ATOM 1369 C CA . ASN A 1 175 ? 4.731 -6.231 18.622 1.00 58.31 175 ASN A CA 1
ATOM 1370 C C . ASN A 1 175 ? 4.380 -6.150 17.110 1.00 58.31 175 ASN A C 1
ATOM 1372 O O . ASN A 1 175 ? 4.692 -7.091 16.386 1.00 58.31 175 ASN A O 1
ATOM 1376 N N . PRO A 1 176 ? 3.762 -5.074 16.572 1.00 63.69 176 PRO A N 1
ATOM 1377 C CA . PRO A 1 176 ? 3.457 -5.005 15.136 1.00 63.69 176 PRO A CA 1
ATOM 1378 C C . PRO A 1 176 ? 4.676 -4.711 14.244 1.00 63.69 176 PRO A C 1
ATOM 1380 O O . PRO A 1 176 ? 4.583 -4.827 13.026 1.00 63.69 176 PRO A O 1
ATOM 1383 N N . THR A 1 177 ? 5.817 -4.303 14.814 1.00 74.19 177 THR A N 1
ATOM 1384 C CA . THR A 1 177 ? 6.945 -3.764 14.038 1.00 74.19 177 THR A CA 1
ATOM 1385 C C . THR A 1 177 ? 7.600 -4.814 13.149 1.00 74.19 177 THR A C 1
ATOM 1387 O O . THR A 1 177 ? 7.860 -4.537 11.986 1.00 74.19 177 THR A O 1
ATOM 1390 N N . LEU A 1 178 ? 7.827 -6.033 13.650 1.00 83.56 178 LEU A N 1
ATOM 1391 C CA . LEU A 1 178 ? 8.452 -7.097 12.860 1.00 83.56 178 LEU A CA 1
ATOM 1392 C C . LEU A 1 178 ? 7.553 -7.530 11.695 1.00 83.56 178 LEU A C 1
ATOM 1394 O O . LEU A 1 178 ? 8.003 -7.584 10.554 1.00 83.56 178 LEU A O 1
ATOM 1398 N N . THR A 1 179 ? 6.280 -7.799 11.979 1.00 86.75 179 THR A N 1
ATOM 1399 C CA . THR A 1 179 ? 5.293 -8.238 10.987 1.00 86.75 179 THR A CA 1
ATOM 1400 C C . THR A 1 179 ? 5.095 -7.175 9.904 1.00 86.75 179 THR A C 1
ATOM 1402 O O . THR A 1 179 ? 5.175 -7.486 8.718 1.00 86.75 179 THR A O 1
ATOM 1405 N N . SER A 1 180 ? 4.976 -5.905 10.309 1.00 86.56 180 SER A N 1
ATOM 1406 C CA . SER A 1 180 ? 4.895 -4.759 9.398 1.00 86.56 180 SER A CA 1
ATOM 1407 C C . SER A 1 180 ? 6.151 -4.617 8.528 1.00 86.56 180 SER A C 1
ATOM 1409 O O . SER A 1 180 ? 6.038 -4.458 7.315 1.00 86.56 180 SER A O 1
ATOM 1411 N N . ASN A 1 181 ? 7.352 -4.784 9.096 1.00 89.56 181 ASN A N 1
ATOM 1412 C CA . ASN A 1 181 ? 8.603 -4.743 8.329 1.00 89.56 181 ASN A CA 1
ATOM 1413 C C . ASN A 1 181 ? 8.689 -5.871 7.289 1.00 89.56 181 ASN A C 1
ATOM 1415 O O . ASN A 1 181 ? 9.099 -5.634 6.153 1.00 89.56 181 ASN A O 1
ATOM 1419 N N . ILE A 1 182 ? 8.294 -7.096 7.655 1.00 91.44 182 ILE A N 1
ATOM 1420 C CA . ILE A 1 182 ? 8.258 -8.230 6.720 1.00 91.44 182 ILE A CA 1
ATOM 1421 C C . ILE A 1 182 ? 7.240 -7.956 5.610 1.00 91.44 182 ILE A C 1
ATOM 1423 O O . ILE A 1 182 ? 7.549 -8.168 4.440 1.00 91.44 182 ILE A O 1
ATOM 1427 N N . SER A 1 183 ? 6.057 -7.447 5.961 1.00 93.31 183 SER A N 1
ATOM 1428 C CA . SER A 1 183 ? 5.016 -7.071 5.004 1.00 93.31 183 SER A CA 1
ATOM 1429 C C . SER A 1 183 ? 5.507 -6.009 4.013 1.00 93.31 183 SER A C 1
ATOM 1431 O O . SER A 1 183 ? 5.339 -6.172 2.804 1.00 93.31 183 SER A O 1
ATOM 1433 N N . LEU A 1 184 ? 6.166 -4.954 4.500 1.00 90.44 184 LEU A N 1
ATOM 1434 C CA . LEU A 1 184 ? 6.720 -3.879 3.675 1.00 90.44 184 LEU A CA 1
ATOM 1435 C C . LEU A 1 184 ? 7.793 -4.426 2.721 1.00 90.44 184 LEU A C 1
ATOM 1437 O O . LEU A 1 184 ? 7.716 -4.213 1.510 1.00 90.44 184 LEU A O 1
ATOM 1441 N N . ASN A 1 185 ? 8.742 -5.210 3.237 1.00 92.19 185 ASN A N 1
ATOM 1442 C CA . ASN A 1 185 ? 9.783 -5.832 2.420 1.00 92.19 185 ASN A CA 1
ATOM 1443 C C . ASN A 1 185 ? 9.199 -6.787 1.368 1.00 92.19 185 ASN A C 1
ATOM 1445 O O . ASN A 1 185 ? 9.636 -6.763 0.219 1.00 92.19 185 ASN A O 1
ATOM 1449 N N . ALA A 1 186 ? 8.188 -7.586 1.723 1.00 93.62 186 ALA A N 1
ATOM 1450 C CA . ALA A 1 186 ? 7.505 -8.473 0.783 1.00 93.62 186 ALA A CA 1
ATOM 1451 C C . ALA A 1 186 ? 6.852 -7.688 -0.368 1.00 93.62 186 ALA A C 1
ATOM 1453 O O . ALA A 1 186 ? 6.989 -8.082 -1.525 1.00 93.62 186 ALA A O 1
ATOM 1454 N N . SER A 1 187 ? 6.219 -6.549 -0.068 1.00 92.94 187 SER A N 1
ATOM 1455 C CA . SER A 1 187 ? 5.620 -5.659 -1.072 1.00 92.94 187 SER A CA 1
ATOM 1456 C C . SER A 1 187 ? 6.662 -5.039 -2.009 1.00 92.94 187 SER A C 1
ATOM 1458 O O . SER A 1 187 ? 6.480 -5.042 -3.228 1.00 92.94 187 SER A O 1
ATOM 1460 N N . ILE A 1 188 ? 7.801 -4.582 -1.472 1.00 91.12 188 ILE A N 1
ATOM 1461 C CA . ILE A 1 188 ? 8.909 -4.055 -2.286 1.00 91.12 188 ILE A CA 1
ATOM 1462 C C . ILE A 1 188 ? 9.446 -5.139 -3.223 1.00 91.12 188 ILE A C 1
ATOM 1464 O O . ILE A 1 188 ? 9.593 -4.896 -4.420 1.00 91.12 188 ILE A O 1
ATOM 1468 N N . VAL A 1 189 ? 9.709 -6.342 -2.708 1.00 90.62 189 VAL A N 1
ATOM 1469 C CA . VAL A 1 189 ? 10.221 -7.448 -3.527 1.00 90.62 189 VAL A CA 1
ATOM 1470 C C . VAL A 1 189 ? 9.201 -7.844 -4.598 1.00 90.62 189 VAL A C 1
ATOM 1472 O O . VAL A 1 189 ? 9.585 -8.000 -5.754 1.00 90.62 189 VAL A O 1
ATOM 1475 N N . ALA A 1 190 ? 7.907 -7.926 -4.269 1.00 92.38 190 ALA A N 1
ATOM 1476 C CA . ALA A 1 190 ? 6.846 -8.197 -5.242 1.00 92.38 190 ALA A CA 1
ATOM 1477 C C . ALA A 1 190 ? 6.803 -7.141 -6.363 1.00 92.38 190 ALA A C 1
ATOM 1479 O O . ALA A 1 190 ? 6.750 -7.492 -7.541 1.00 92.38 190 ALA A O 1
ATOM 1480 N N . SER A 1 191 ? 6.891 -5.856 -6.009 1.00 90.75 191 SER A N 1
ATOM 1481 C CA . SER A 1 191 ? 6.961 -4.741 -6.962 1.00 90.75 191 SER A CA 1
ATOM 1482 C C . SER A 1 191 ? 8.164 -4.861 -7.906 1.00 90.75 191 SER A C 1
ATOM 1484 O O . SER A 1 191 ? 8.014 -4.763 -9.125 1.00 90.75 191 SER A O 1
ATOM 1486 N N . VAL A 1 192 ? 9.352 -5.155 -7.369 1.00 88.25 192 VAL A N 1
ATOM 1487 C CA . VAL A 1 192 ? 10.579 -5.319 -8.167 1.00 88.25 192 VAL A CA 1
ATOM 1488 C C . VAL A 1 192 ? 10.491 -6.533 -9.097 1.00 88.25 192 VAL A C 1
ATOM 1490 O O . VAL A 1 192 ? 10.885 -6.446 -10.261 1.00 88.25 192 VAL A O 1
ATOM 1493 N N . LEU A 1 193 ? 9.942 -7.655 -8.622 1.00 88.88 193 LEU A N 1
ATOM 1494 C CA . LEU A 1 193 ? 9.728 -8.860 -9.428 1.00 88.88 193 LEU A CA 1
ATOM 1495 C C . LEU A 1 193 ? 8.788 -8.592 -10.607 1.00 88.88 193 LEU A C 1
ATOM 1497 O O . LEU A 1 193 ? 9.104 -8.965 -11.737 1.00 88.88 193 LEU A O 1
ATOM 1501 N N . ILE A 1 194 ? 7.678 -7.892 -10.364 1.00 88.12 194 ILE A N 1
ATOM 1502 C CA . ILE A 1 194 ? 6.756 -7.439 -11.412 1.00 88.12 194 ILE A CA 1
ATOM 1503 C C . ILE A 1 194 ? 7.484 -6.538 -12.415 1.00 88.12 194 ILE A C 1
ATOM 1505 O O . ILE A 1 194 ? 7.410 -6.760 -13.626 1.00 88.12 194 ILE A O 1
ATOM 1509 N N . ALA A 1 195 ? 8.217 -5.541 -11.915 1.00 85.88 195 ALA A N 1
ATOM 1510 C CA . ALA A 1 195 ? 8.912 -4.569 -12.746 1.00 85.88 195 ALA A CA 1
ATOM 1511 C C . ALA A 1 195 ? 9.985 -5.215 -13.636 1.00 85.88 195 ALA A C 1
ATOM 1513 O O . ALA A 1 195 ? 10.149 -4.810 -14.784 1.00 85.88 195 ALA A O 1
ATOM 1514 N N . SER A 1 196 ? 10.657 -6.270 -13.159 1.00 85.00 196 SER A N 1
ATOM 1515 C CA . SER A 1 196 ? 11.677 -7.013 -13.920 1.00 85.00 196 SER A CA 1
ATOM 1516 C C . SER A 1 196 ? 11.157 -7.681 -15.202 1.00 85.00 196 SER A C 1
ATOM 1518 O O . SER A 1 196 ? 11.944 -8.074 -16.065 1.00 85.00 196 SER A O 1
ATOM 1520 N N . ARG A 1 197 ? 9.835 -7.842 -15.331 1.00 83.00 197 ARG A N 1
ATOM 1521 C CA . ARG A 1 197 ? 9.172 -8.459 -16.489 1.00 83.00 197 ARG A CA 1
ATOM 1522 C C . ARG A 1 197 ? 8.422 -7.453 -17.359 1.00 83.00 197 ARG A C 1
ATOM 1524 O O . ARG A 1 197 ? 7.826 -7.852 -18.359 1.00 83.00 197 ARG A O 1
ATOM 1531 N N . LEU A 1 198 ? 8.473 -6.163 -17.024 1.00 77.81 198 LEU A N 1
ATOM 1532 C CA . LEU A 1 198 ? 7.970 -5.120 -17.907 1.00 77.81 198 LEU A CA 1
ATOM 1533 C C . LEU A 1 198 ? 8.901 -4.985 -19.123 1.00 77.81 198 LEU A C 1
ATOM 1535 O O . LEU A 1 198 ? 10.117 -4.877 -18.953 1.00 77.81 198 LEU A O 1
ATOM 1539 N N . PRO A 1 199 ? 8.363 -4.972 -20.354 1.00 68.31 199 PRO A N 1
ATOM 1540 C CA . PRO A 1 199 ? 9.175 -4.747 -21.540 1.00 68.31 199 PRO A CA 1
ATOM 1541 C C . PRO A 1 199 ? 9.808 -3.351 -21.475 1.00 68.31 199 PRO A C 1
ATOM 1543 O O . PRO A 1 199 ? 9.108 -2.342 -21.361 1.00 68.31 199 PRO A O 1
ATOM 1546 N N . SER A 1 200 ? 11.139 -3.285 -21.545 1.00 62.66 200 SER A N 1
ATOM 1547 C CA . SER A 1 200 ? 11.883 -2.027 -21.543 1.00 62.66 200 SER A CA 1
ATOM 1548 C C . SER A 1 200 ? 11.576 -1.240 -22.821 1.00 62.66 200 SER A C 1
ATOM 1550 O O . SER A 1 200 ? 12.071 -1.577 -23.892 1.00 62.66 200 SER A O 1
ATOM 1552 N N . ARG A 1 201 ? 10.773 -0.175 -22.724 1.00 52.81 201 ARG A N 1
ATOM 1553 C CA . ARG A 1 201 ? 10.471 0.738 -23.848 1.00 52.81 201 ARG A CA 1
ATOM 1554 C C . ARG A 1 201 ? 11.538 1.825 -24.055 1.00 52.81 201 ARG A C 1
ATOM 1556 O O . ARG A 1 201 ? 11.216 2.917 -24.507 1.00 52.81 201 ARG A O 1
ATOM 1563 N N . HIS A 1 202 ? 12.793 1.546 -23.715 1.00 43.06 202 HIS A N 1
ATOM 1564 C CA . HIS A 1 202 ? 13.918 2.406 -24.082 1.00 43.06 202 HIS A CA 1
ATOM 1565 C C . HIS A 1 202 ? 14.612 1.812 -25.312 1.00 43.06 202 HIS A C 1
ATOM 1567 O O . HIS A 1 202 ? 15.588 1.076 -25.191 1.00 43.06 202 HIS A O 1
ATOM 1573 N N . HIS A 1 203 ? 14.040 2.120 -26.475 1.00 32.56 203 HIS A N 1
ATOM 1574 C CA . HIS A 1 203 ? 14.744 2.211 -27.750 1.00 32.56 203 HIS A CA 1
ATOM 1575 C C . HIS A 1 203 ? 14.769 3.680 -28.161 1.00 32.56 203 HIS A C 1
ATOM 1577 O O . HIS A 1 203 ? 13.739 4.357 -27.925 1.00 32.56 203 HIS A O 1
#

InterPro domains:
  IPR009450 Phosphatidylinositol N-acetylglucosaminyltransferase subunit C [PF06432] (12-203)
  IPR009450 Phosphatidylinositol N-acetylglucosaminyltransferase subunit C [PTHR12982] (6-203)

Secondary structure (DSSP, 8-state):
--------PPPP---SS--PPTTS-TT---GGGGTT--TTTT-----HHHHHHHHHHHHHHHHHHHHHHHHHHHHHTT-S-HHHHHHHHHHHHHHHHHHHHHH-S---HHHHHHHHHHHHHHHHHHHHHHHHHHHHHTTS-HHHHHHHHHHHHHHHHHHS-GGGGS-PPTT----HHHHHHHHHHHHHHHHHHHHTTS-----

Foldseek 3Di:
DDDPDPDPQDDDDDDPDDPDRPPADPPDDDPCNCVPDPPCPDPDDDDVVQVVQLVVLLVVLVVVLVVLVVVLVCLQVVVDDPVNVVVVVVVVVVVVVVVVVVVDPDDDPVVVVVVVVVVVVVVVVCVVCLVVLLVVCPPPDPVVLVVLLVVLSVLLSVLDDSCPRHDDDPPPDPDSVVSNVSSVVSNVNSSSSSVSPRPPPPD

Mean predicted aligned error: 12.61 Å

Solvent-accessible surface area (backbone atoms only — not comparable to full-atom values): 12509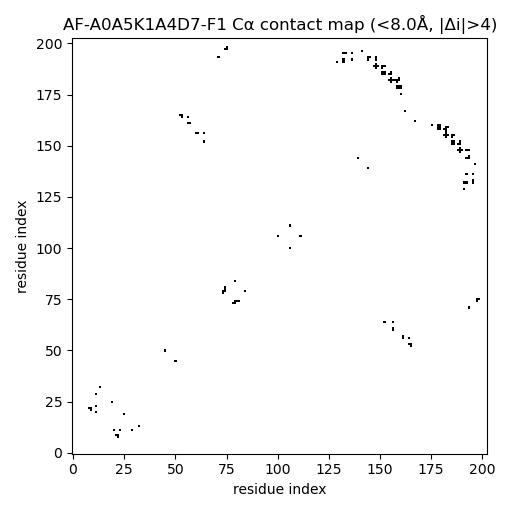 Å² total; per-residue (Å²): 135,85,83,81,78,79,74,80,74,70,77,88,74,99,58,99,77,72,76,89,57,79,95,59,62,98,86,65,75,62,89,64,62,65,74,74,57,72,88,62,86,79,74,75,85,73,59,63,68,59,55,52,58,50,46,47,52,54,51,51,54,52,49,51,55,52,47,54,53,49,54,49,55,39,43,74,67,65,74,48,54,72,66,58,54,53,49,52,52,53,51,51,51,51,52,52,51,50,53,49,60,75,69,47,95,72,83,55,65,70,58,52,51,52,51,52,51,53,50,49,55,51,51,53,51,47,62,65,46,47,63,54,51,41,59,66,52,65,83,49,55,68,70,58,50,54,51,50,31,53,51,24,49,50,46,19,65,75,32,46,66,66,63,86,76,48,90,75,62,93,84,67,82,91,66,57,64,64,43,31,51,52,13,52,51,29,43,52,52,26,52,50,59,55,55,63,70,53,82,79,84,82,125

Radius of gyration: 33.01 Å; Cα contacts (8 Å, |Δi|>4): 78; chains: 1; bounding box: 79×63×98 Å

pLDDT: mean 81.45, std 12.9, range [32.56, 95.81]